Protein AF-A0A420CH58-F1 (afdb_monomer_lite)

Sequence (215 aa):
MNWQILISTVVPILITLILFYLIKNYFPAYFTEKGKNVATKEDIEEITEKIKTVESKINIQTSGKIDYNSLKRKVILDYFGVYNHWERLVALSEANYENDCDIKNALIIEKLYEAKFNYNLKEGEIEVFISEDSFYNARKDLTITLLKLQQEFEIHLMLITKIIKTVSDPILRKQQRDNELTRYNTLLIHKLKEIRTFRNVLILYLEKTLQESFN

Foldseek 3Di:
DDPVVCCVPVVVVVVVVVVVVCCVPVVVVVVVVVVVVVVVVVVVVVVVVVVVVVVVVVVVVVVVLLVLLVVLLVLLVQLVVLVVVLLCLLQPDDQDQDPCSVVVLVVSLVVNVVSVVSNVVSVVVNCVVDVDVLLVVLVVQLVVLSVVSSVLVNVLNVQSNCLNPPPPDPVVSVVSNVVSVVVNVVVSVVSVVSNVVSVVSNVVVSVVVSVVSVD

Secondary structure (DSSP, 8-state):
--HHHHHHHHHHHHHHHHHHHHHHHHHHHHHHHHHHHHHHHHHHHHHHHHHHHHHHHHHHHHHHHHHHHHHHHHHHHHHHHHHHHHHHHHHH-----STTHHHHHHHHHHHHHHHHHHHHHHHHHHHTT---HHHHHHHHHHHHHHHHHHHHHHHHHHHHHHHHHH---HHHHHHHHHHHHHHHHHHHHHHHHHHHHHHHHHHHHHHHHHHHTT-

Structure (mmCIF, N/CA/C/O backbone):
data_AF-A0A420CH58-F1
#
_entry.id   AF-A0A420CH58-F1
#
loop_
_atom_site.group_PDB
_atom_site.id
_atom_site.type_symbol
_atom_site.label_atom_id
_atom_site.label_alt_id
_atom_site.label_comp_id
_atom_site.label_asym_id
_atom_site.label_entity_id
_atom_site.label_seq_id
_atom_site.pdbx_PDB_ins_code
_atom_site.Cartn_x
_atom_site.Cartn_y
_atom_site.Cartn_z
_atom_site.occupancy
_atom_site.B_iso_or_equiv
_atom_site.auth_seq_id
_atom_site.auth_comp_id
_atom_site.auth_asym_id
_atom_site.auth_atom_id
_atom_site.pdbx_PDB_model_num
ATOM 1 N N . MET A 1 1 ? -46.074 6.923 114.610 1.00 56.97 1 MET A N 1
ATOM 2 C CA . MET A 1 1 ? -45.406 6.020 113.652 1.00 56.97 1 MET A CA 1
ATOM 3 C C . MET A 1 1 ? -46.084 6.190 112.293 1.00 56.97 1 MET A C 1
ATOM 5 O O . MET A 1 1 ? -47.300 6.087 112.235 1.00 56.97 1 MET A O 1
ATOM 9 N N . ASN A 1 2 ? -45.302 6.501 111.253 1.00 60.97 2 ASN A N 1
ATOM 10 C CA . ASN A 1 2 ? -45.533 6.123 109.847 1.00 60.97 2 ASN A CA 1
ATOM 11 C C . ASN A 1 2 ? -45.852 7.135 108.732 1.00 60.97 2 ASN A C 1
ATOM 13 O O . ASN A 1 2 ? -45.834 6.683 107.599 1.00 60.97 2 ASN A O 1
ATOM 17 N N . TRP A 1 3 ? -45.997 8.456 108.913 1.00 57.47 3 TRP A N 1
ATOM 18 C CA . TRP A 1 3 ? -46.058 9.343 107.720 1.00 57.47 3 TRP A CA 1
ATOM 19 C C . TRP A 1 3 ? -44.696 9.481 107.016 1.00 57.47 3 TRP A C 1
ATOM 21 O O . TRP A 1 3 ? -44.623 9.384 105.795 1.00 57.47 3 TRP A O 1
ATOM 31 N N . GLN A 1 4 ? -43.600 9.587 107.777 1.00 68.00 4 GLN A N 1
ATOM 32 C CA . GLN A 1 4 ? -42.239 9.533 107.221 1.00 68.00 4 GLN A CA 1
ATOM 33 C C . GLN A 1 4 ? -41.914 8.169 106.589 1.00 68.00 4 GLN A C 1
ATOM 35 O O . GLN A 1 4 ? -41.250 8.126 105.561 1.00 68.00 4 GLN A O 1
ATOM 40 N N . ILE A 1 5 ? -42.432 7.071 107.154 1.00 66.88 5 ILE A N 1
ATOM 41 C CA . ILE A 1 5 ? -42.237 5.711 106.619 1.00 66.88 5 ILE A CA 1
ATOM 42 C C . ILE A 1 5 ? -43.113 5.478 105.376 1.00 66.88 5 ILE A C 1
ATOM 44 O O . ILE A 1 5 ? -42.658 4.850 104.428 1.00 66.88 5 ILE A O 1
ATOM 48 N N . LEU A 1 6 ? -44.328 6.038 105.310 1.00 66.06 6 LEU A N 1
ATOM 49 C CA . LEU A 1 6 ? -45.173 6.028 104.105 1.00 66.06 6 LEU A CA 1
ATOM 50 C C . LEU A 1 6 ? -44.518 6.800 102.958 1.00 66.06 6 LEU A C 1
ATOM 52 O O . LEU A 1 6 ? -44.449 6.297 101.842 1.00 66.06 6 LEU A O 1
ATOM 56 N N . ILE A 1 7 ? -43.977 7.989 103.226 1.00 75.38 7 ILE A N 1
ATOM 57 C CA . ILE A 1 7 ? -43.264 8.775 102.211 1.00 75.38 7 ILE A CA 1
ATOM 58 C C . ILE A 1 7 ? -41.982 8.050 101.774 1.00 75.38 7 ILE A C 1
ATOM 60 O O . ILE A 1 7 ? -41.742 7.928 100.575 1.00 75.38 7 ILE A O 1
ATOM 64 N N . SER A 1 8 ? -41.193 7.496 102.707 1.00 73.75 8 SER A N 1
ATOM 65 C CA . SER A 1 8 ? -39.949 6.787 102.365 1.00 73.75 8 SER A CA 1
ATOM 66 C C . SER A 1 8 ? -40.162 5.436 101.675 1.00 73.75 8 SER A C 1
ATOM 68 O O . SER A 1 8 ? -39.193 4.871 101.180 1.00 73.75 8 SER A O 1
ATOM 70 N N . THR A 1 9 ? -41.385 4.897 101.649 1.00 75.19 9 THR A N 1
ATOM 71 C CA . THR A 1 9 ? -41.710 3.625 100.979 1.00 75.19 9 THR A CA 1
ATOM 72 C C . THR A 1 9 ? -42.467 3.844 99.673 1.00 75.19 9 THR A C 1
ATOM 74 O O . THR A 1 9 ? -42.091 3.281 98.651 1.00 75.19 9 THR A O 1
ATOM 77 N N . VAL A 1 10 ? -43.486 4.705 99.656 1.00 81.06 10 VAL A N 1
ATOM 78 C CA . VAL A 1 10 ? -44.358 4.904 98.487 1.00 81.06 10 VAL A CA 1
ATOM 79 C C . VAL A 1 10 ? -43.696 5.760 97.406 1.00 81.06 10 VAL A C 1
ATOM 81 O O . VAL A 1 10 ? -43.815 5.450 96.221 1.00 81.06 10 VAL A O 1
ATOM 84 N N . VAL A 1 11 ? -42.959 6.809 97.784 1.00 84.00 11 VAL A N 1
ATOM 85 C CA . VAL A 1 11 ? -42.267 7.682 96.819 1.00 84.00 11 VAL A CA 1
ATOM 86 C C . VAL A 1 11 ? -41.217 6.919 95.999 1.00 84.00 11 VAL A C 1
ATOM 88 O O . VAL A 1 11 ? -41.260 7.025 94.774 1.00 84.00 11 VAL A O 1
ATOM 91 N N . PRO A 1 12 ? -40.318 6.105 96.588 1.00 83.75 12 PRO A N 1
ATOM 92 C CA . PRO A 1 12 ? -39.381 5.317 95.790 1.00 83.75 12 PRO A CA 1
ATOM 93 C C . PRO A 1 12 ? -40.067 4.278 94.894 1.00 83.75 12 PRO A C 1
ATOM 95 O O . PRO A 1 12 ? -39.572 4.036 93.794 1.00 83.75 12 PRO A O 1
ATOM 98 N N . ILE A 1 13 ? -41.213 3.713 95.298 1.00 84.88 13 ILE A N 1
ATOM 99 C CA . ILE A 1 13 ? -42.013 2.805 94.451 1.00 84.88 13 ILE A CA 1
ATOM 100 C C . ILE A 1 13 ? -42.585 3.551 93.235 1.00 84.88 13 ILE A C 1
ATOM 102 O O . ILE A 1 13 ? -42.509 3.066 92.109 1.00 84.88 13 ILE A O 1
ATOM 106 N N . LEU A 1 14 ? -43.111 4.762 93.430 1.00 85.31 14 LEU A N 1
ATOM 107 C CA . LEU A 1 14 ? -43.592 5.598 92.327 1.00 85.31 14 LEU A CA 1
ATOM 108 C C . LEU A 1 14 ? -42.451 6.029 91.398 1.00 85.31 14 LEU A C 1
ATOM 110 O O . LEU A 1 14 ? -42.593 5.951 90.181 1.00 85.31 14 LEU A O 1
ATOM 114 N N . ILE A 1 15 ? -41.303 6.421 91.955 1.00 85.38 15 ILE A N 1
ATOM 115 C CA . ILE A 1 15 ? -40.113 6.781 91.173 1.00 85.38 15 ILE A CA 1
ATOM 116 C C . ILE A 1 15 ? -39.609 5.577 90.367 1.00 85.38 15 ILE A C 1
ATOM 118 O O . ILE A 1 15 ? -39.295 5.727 89.189 1.00 85.38 15 ILE A O 1
ATOM 122 N N . THR A 1 16 ? -39.575 4.376 90.954 1.00 83.94 16 THR A N 1
ATOM 123 C CA . THR A 1 16 ? -39.180 3.154 90.233 1.00 83.94 16 THR A CA 1
ATOM 124 C C . THR A 1 16 ? -40.187 2.759 89.161 1.00 83.94 16 THR A C 1
ATOM 126 O O . THR A 1 16 ? -39.761 2.362 88.082 1.00 83.94 16 THR A O 1
ATOM 129 N N . LEU A 1 17 ? -41.494 2.929 89.381 1.00 85.94 17 LEU A N 1
ATOM 130 C CA . LEU A 1 17 ? -42.514 2.707 88.348 1.00 85.94 17 LEU A CA 1
ATOM 131 C C . LEU A 1 17 ? -42.392 3.699 87.184 1.00 85.94 17 LEU A C 1
ATOM 133 O O . LEU A 1 17 ? -42.497 3.296 86.026 1.00 85.94 17 LEU A O 1
ATOM 137 N N . ILE A 1 18 ? -42.124 4.976 87.470 1.00 85.12 18 ILE A N 1
ATOM 138 C CA . ILE A 1 18 ? -41.905 6.007 86.446 1.00 85.12 18 ILE A CA 1
ATOM 139 C C . ILE A 1 18 ? -40.619 5.719 85.663 1.00 85.12 18 ILE A C 1
ATOM 141 O O . ILE A 1 18 ? -40.635 5.740 84.433 1.00 85.12 18 ILE A O 1
ATOM 145 N N . LEU A 1 19 ? -39.520 5.387 86.349 1.00 83.12 19 LEU A N 1
ATOM 146 C CA . LEU A 1 19 ? -38.264 4.986 85.709 1.00 83.12 19 LEU A CA 1
ATOM 147 C C . LEU A 1 19 ? -38.446 3.728 84.857 1.00 83.12 19 LEU A C 1
ATOM 149 O O . LEU A 1 19 ? -37.984 3.689 83.720 1.00 83.12 19 LEU A O 1
ATOM 153 N N . PHE A 1 20 ? -39.164 2.727 85.367 1.00 84.94 20 PHE A N 1
ATOM 154 C CA . PHE A 1 20 ? -39.470 1.505 84.633 1.00 84.94 20 PHE A CA 1
ATOM 155 C C . PHE A 1 20 ? -40.292 1.797 83.374 1.00 84.94 20 PHE A C 1
ATOM 157 O O . PHE A 1 20 ? -39.974 1.281 82.305 1.00 84.94 20 PHE A O 1
ATOM 164 N N . TYR A 1 21 ? -41.305 2.662 83.466 1.00 84.75 21 TYR A N 1
ATOM 165 C CA . TYR A 1 21 ? -42.107 3.075 82.315 1.00 84.75 21 TYR A CA 1
ATOM 166 C C . TYR A 1 21 ? -41.268 3.818 81.263 1.00 84.75 21 TYR A C 1
ATOM 168 O O . TYR A 1 21 ? -41.358 3.511 80.073 1.00 84.75 21 TYR A O 1
ATOM 176 N N . LEU A 1 22 ? -40.402 4.745 81.686 1.00 79.44 22 LEU A N 1
ATOM 177 C CA . LEU A 1 22 ? -39.525 5.495 80.783 1.00 79.44 22 LEU A CA 1
ATOM 178 C C . LEU A 1 22 ? -38.504 4.589 80.081 1.00 79.44 22 LEU A C 1
ATOM 180 O O . LEU A 1 22 ? -38.349 4.670 78.862 1.00 79.44 22 LEU A O 1
ATOM 184 N N . ILE A 1 23 ? -37.859 3.684 80.822 1.00 77.19 23 ILE A N 1
ATOM 185 C CA . ILE A 1 23 ? -36.905 2.714 80.265 1.00 77.19 23 ILE A CA 1
ATOM 186 C C . ILE A 1 23 ? -37.619 1.737 79.327 1.00 77.19 23 ILE A C 1
ATOM 188 O O . ILE A 1 23 ? -37.092 1.408 78.271 1.00 77.19 23 ILE A O 1
ATOM 192 N N . LYS A 1 24 ? -38.831 1.287 79.663 1.00 78.62 24 LYS A N 1
ATOM 193 C CA . LYS A 1 24 ? -39.561 0.325 78.831 1.00 78.62 24 LYS A CA 1
ATOM 194 C C . LYS A 1 24 ? -40.044 0.925 77.509 1.00 78.62 24 LYS A C 1
ATOM 196 O O . LYS A 1 24 ? -40.074 0.202 76.521 1.00 78.62 24 LYS A O 1
ATOM 201 N N . ASN A 1 25 ? -40.425 2.204 77.476 1.00 76.56 25 ASN A N 1
ATOM 202 C CA . ASN A 1 25 ? -41.064 2.793 76.293 1.00 76.56 25 ASN A CA 1
ATOM 203 C C . ASN A 1 25 ? -40.149 3.709 75.464 1.00 76.56 25 ASN A C 1
ATOM 205 O O . ASN A 1 25 ? -40.182 3.643 74.238 1.00 76.56 25 ASN A O 1
ATOM 209 N N . TYR A 1 26 ? -39.322 4.552 76.093 1.00 72.75 26 TYR A N 1
ATOM 210 C CA . TYR A 1 26 ? -38.543 5.569 75.369 1.00 72.75 26 TYR A CA 1
ATOM 211 C C . TYR A 1 26 ? -37.176 5.066 74.900 1.00 72.75 26 TYR A C 1
ATOM 213 O O . TYR A 1 26 ? -36.736 5.415 73.805 1.00 72.75 26 TYR A O 1
ATOM 221 N N . PHE A 1 27 ? -36.512 4.221 75.693 1.00 69.38 27 PHE A N 1
ATOM 222 C CA . PHE A 1 27 ? -35.210 3.661 75.321 1.00 69.38 27 PHE A CA 1
ATOM 223 C C . PHE A 1 27 ? -35.296 2.787 74.056 1.00 69.38 27 PHE A C 1
ATOM 225 O O . PHE A 1 27 ? -34.538 3.048 73.119 1.00 69.38 27 PHE A O 1
ATOM 232 N N . PRO A 1 28 ? -36.228 1.816 73.943 1.00 75.56 28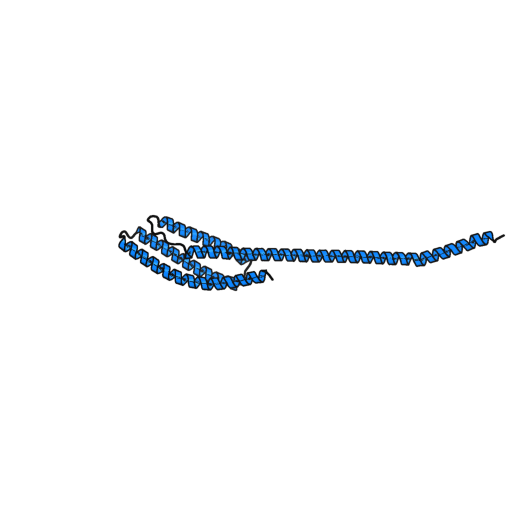 PRO A N 1
ATOM 233 C CA . PRO A 1 28 ? -36.342 0.995 72.741 1.00 75.56 28 PRO A CA 1
ATOM 234 C C . PRO A 1 28 ? -36.654 1.825 71.499 1.00 75.56 28 PRO A C 1
ATOM 236 O O . PRO A 1 28 ? -36.027 1.618 70.465 1.00 75.56 28 PRO A O 1
ATOM 239 N N . ALA A 1 29 ? -37.557 2.806 71.601 1.00 73.06 29 ALA A N 1
ATOM 240 C CA . ALA A 1 29 ? -37.910 3.682 70.486 1.00 73.06 29 ALA A CA 1
ATOM 241 C C . ALA A 1 29 ? -36.694 4.474 69.970 1.00 73.06 29 ALA A C 1
ATOM 243 O O . ALA A 1 29 ? -36.413 4.452 68.772 1.00 73.06 29 ALA A O 1
ATOM 244 N N . TYR A 1 30 ? -35.910 5.073 70.874 1.00 68.38 30 TYR A N 1
ATOM 245 C CA . TYR A 1 30 ? -34.699 5.822 70.524 1.00 68.38 30 TYR A CA 1
ATOM 246 C C . TYR A 1 30 ? -33.628 4.947 69.852 1.00 68.38 30 TYR A C 1
ATOM 248 O O . TYR A 1 30 ? -33.065 5.335 68.828 1.00 68.38 30 TYR A O 1
ATOM 256 N N . PHE A 1 31 ? -33.356 3.746 70.380 1.00 69.19 31 PHE A N 1
ATOM 257 C CA . PHE A 1 31 ? -32.396 2.820 69.762 1.00 69.19 31 PHE A CA 1
ATOM 258 C C . PHE A 1 31 ? -32.891 2.268 68.421 1.00 69.19 31 PHE A C 1
ATOM 260 O O . PHE A 1 31 ? -32.079 2.055 67.522 1.00 69.19 31 PHE A O 1
ATOM 267 N N . THR A 1 32 ? -34.204 2.101 68.251 1.00 72.31 32 THR A N 1
ATOM 268 C CA . THR A 1 32 ? -34.801 1.657 66.983 1.00 72.31 32 THR A CA 1
ATOM 269 C C . THR A 1 32 ? -34.673 2.733 65.905 1.00 72.31 32 THR A C 1
ATOM 271 O O . THR A 1 32 ? -34.270 2.428 64.785 1.00 72.31 32 THR A O 1
ATOM 274 N N . GLU A 1 33 ? -34.964 3.998 66.221 1.00 72.06 33 GLU A N 1
ATOM 275 C CA . GLU A 1 33 ? -34.773 5.110 65.278 1.00 72.06 33 GLU A CA 1
ATOM 276 C C . GLU A 1 33 ? -33.298 5.351 64.962 1.00 72.06 33 GLU A C 1
ATOM 278 O O . GLU A 1 33 ? -32.931 5.524 63.800 1.00 72.06 33 GLU A O 1
ATOM 283 N N . LYS A 1 34 ? -32.424 5.298 65.973 1.00 63.47 34 LYS A N 1
ATOM 284 C CA . LYS A 1 34 ? -30.979 5.417 65.768 1.00 63.47 34 LYS A CA 1
ATOM 285 C C . LYS A 1 34 ? -30.440 4.272 64.905 1.00 63.47 34 LYS A C 1
ATOM 287 O O . LYS A 1 34 ? -29.662 4.541 63.997 1.00 63.47 34 LYS A O 1
ATOM 292 N N . GLY A 1 35 ? -30.891 3.036 65.131 1.00 59.31 35 GLY A N 1
ATOM 293 C CA . GLY A 1 35 ? -30.543 1.870 64.313 1.00 59.31 35 GLY A CA 1
ATOM 294 C C . GLY A 1 35 ? -31.031 1.993 62.869 1.00 59.31 35 GLY A C 1
ATOM 295 O O . GLY A 1 35 ? -30.255 1.761 61.949 1.00 59.31 35 GLY A O 1
ATOM 296 N N . LYS A 1 36 ? -32.269 2.462 62.654 1.00 65.25 36 LYS A N 1
ATOM 297 C CA . LYS A 1 36 ? -32.802 2.763 61.312 1.00 65.25 36 LYS A CA 1
ATOM 298 C C . LYS A 1 36 ? -31.975 3.822 60.583 1.00 65.25 36 LYS A C 1
ATOM 300 O O . LYS A 1 36 ? -31.666 3.651 59.409 1.00 65.25 36 LYS A O 1
ATOM 305 N N . ASN A 1 37 ? -31.583 4.890 61.275 1.00 69.50 37 ASN A N 1
ATOM 306 C CA . ASN A 1 37 ? -30.771 5.960 60.695 1.00 69.50 37 ASN A CA 1
ATOM 307 C C . ASN A 1 37 ? -29.336 5.515 60.376 1.00 69.50 37 ASN A C 1
ATOM 309 O O . ASN A 1 37 ? -28.737 6.055 59.452 1.00 69.50 37 ASN A O 1
ATOM 313 N N . VAL A 1 38 ? -28.777 4.566 61.134 1.00 59.34 38 VAL A N 1
ATOM 314 C CA . VAL A 1 38 ? -27.462 3.967 60.851 1.00 59.34 38 VAL A CA 1
ATOM 315 C C . VAL A 1 38 ? -27.553 3.030 59.647 1.00 59.34 38 VAL A C 1
ATOM 317 O O . VAL A 1 38 ? -26.826 3.253 58.688 1.00 59.34 38 VAL A O 1
ATOM 320 N N . ALA A 1 39 ? -28.518 2.105 59.629 1.00 49.91 39 ALA A N 1
ATOM 321 C CA . ALA A 1 39 ? -28.735 1.200 58.497 1.00 49.91 39 ALA A CA 1
ATOM 322 C C . ALA A 1 39 ? -28.993 1.964 57.184 1.00 49.91 39 ALA A C 1
ATOM 324 O O . ALA A 1 39 ? -28.378 1.684 56.169 1.00 49.91 39 ALA A O 1
ATOM 325 N N . THR A 1 40 ? -29.807 3.026 57.224 1.00 61.16 40 THR A N 1
ATOM 326 C CA . THR A 1 40 ? -30.066 3.872 56.042 1.00 61.16 40 THR A CA 1
ATOM 327 C C . THR A 1 40 ? -28.799 4.580 55.540 1.00 61.16 40 THR A C 1
ATOM 329 O O . THR A 1 40 ? -28.641 4.787 54.340 1.00 61.16 40 THR A O 1
ATOM 332 N N . LYS A 1 41 ? -27.891 4.990 56.437 1.00 60.56 41 LYS A N 1
ATOM 333 C CA . LYS A 1 41 ? -26.618 5.617 56.044 1.00 60.56 41 LYS A CA 1
ATOM 334 C C . LYS A 1 41 ? -25.668 4.607 55.409 1.00 60.56 41 LYS A C 1
ATOM 336 O O . LYS A 1 41 ? -25.065 4.939 54.395 1.00 60.56 41 LYS A O 1
ATOM 341 N N . GLU A 1 42 ? -25.576 3.412 55.984 1.00 64.75 42 GLU A N 1
ATOM 342 C CA . GLU A 1 42 ? -24.787 2.298 55.445 1.00 64.75 42 GLU A CA 1
ATOM 343 C C . GLU A 1 42 ? -25.310 1.880 54.061 1.00 64.75 42 GLU A C 1
ATOM 345 O O . GLU A 1 42 ? -24.525 1.770 53.123 1.00 64.75 42 GLU A O 1
ATOM 350 N N . ASP A 1 43 ? -26.634 1.787 53.887 1.00 58.00 43 ASP A N 1
ATOM 351 C CA . ASP A 1 43 ? -27.268 1.503 52.593 1.00 58.00 43 ASP A CA 1
ATOM 352 C C . ASP A 1 43 ? -26.927 2.577 51.538 1.00 58.00 43 ASP A C 1
ATOM 354 O O . ASP A 1 43 ? -26.616 2.265 50.387 1.00 58.00 43 ASP A O 1
ATOM 358 N N . ILE A 1 44 ? -26.960 3.865 51.909 1.00 64.81 44 ILE A N 1
ATOM 359 C CA . ILE A 1 44 ? -26.600 4.979 51.011 1.00 64.81 44 ILE A CA 1
ATOM 360 C C . ILE A 1 44 ? -25.109 4.943 50.649 1.00 64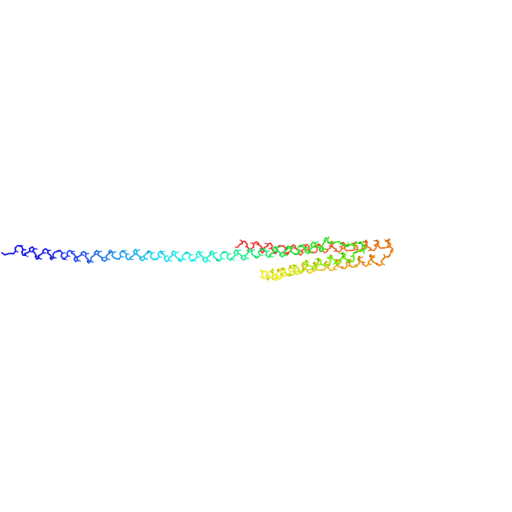.81 44 ILE A C 1
ATOM 362 O O . ILE A 1 44 ? -24.749 5.221 49.500 1.00 64.81 44 ILE A O 1
ATOM 366 N N . GLU A 1 45 ? -24.240 4.621 51.604 1.00 71.88 45 GLU A N 1
ATOM 367 C CA . GLU A 1 45 ? -22.801 4.479 51.383 1.00 71.88 45 GLU A CA 1
ATOM 368 C C . GLU A 1 45 ? -22.506 3.327 50.414 1.00 71.88 45 GLU A C 1
ATOM 370 O O . GLU A 1 45 ? -21.813 3.537 49.415 1.00 71.88 45 GLU A O 1
ATOM 375 N N . GLU A 1 46 ? -23.134 2.165 50.618 1.00 76.81 46 GLU A N 1
ATOM 376 C CA . GLU A 1 46 ? -23.010 1.001 49.736 1.00 76.81 46 GLU A CA 1
ATOM 377 C C . GLU A 1 46 ? -23.513 1.310 48.315 1.00 76.81 46 GLU A C 1
ATOM 379 O O . GLU A 1 46 ? -22.862 0.976 47.319 1.00 76.81 46 GLU A O 1
ATOM 384 N N . ILE A 1 47 ? -24.658 1.992 48.188 1.00 73.25 47 ILE A N 1
ATOM 385 C CA . ILE A 1 47 ? -25.182 2.434 46.887 1.00 73.25 47 ILE A CA 1
ATOM 386 C C . ILE A 1 47 ? -24.198 3.396 46.210 1.00 73.25 47 ILE A C 1
ATOM 388 O O . ILE A 1 47 ? -23.923 3.259 45.016 1.00 73.25 47 ILE A O 1
ATOM 392 N N . THR A 1 48 ? -23.638 4.348 46.956 1.00 80.31 48 THR A N 1
ATOM 393 C CA . THR A 1 48 ? -22.686 5.332 46.423 1.00 80.31 48 THR A CA 1
ATOM 394 C C . THR A 1 48 ? -21.399 4.662 45.938 1.00 80.31 48 THR A C 1
ATOM 396 O O . THR A 1 48 ? -20.877 5.012 44.877 1.00 80.31 48 THR A O 1
ATOM 399 N N . GLU A 1 49 ? -20.892 3.675 46.674 1.00 80.88 49 GLU A N 1
ATOM 400 C CA . GLU A 1 49 ? -19.717 2.894 46.282 1.00 80.88 49 GLU A CA 1
ATOM 401 C C . GLU A 1 49 ? -19.981 2.060 45.019 1.00 80.88 49 GLU A C 1
ATOM 403 O O . GLU A 1 49 ? -19.159 2.043 44.093 1.00 80.88 49 GLU A O 1
ATOM 408 N N . LYS A 1 50 ? -21.161 1.432 44.922 1.00 81.00 50 LYS A N 1
ATOM 409 C CA . LYS A 1 50 ? -21.590 0.709 43.716 1.00 81.00 50 LYS A CA 1
ATOM 410 C C . LYS A 1 50 ? -21.677 1.635 42.503 1.00 81.00 50 LYS A C 1
ATOM 412 O O . LYS A 1 50 ? -21.168 1.265 41.446 1.00 81.00 50 LYS A O 1
ATOM 417 N N . ILE A 1 51 ? -22.244 2.836 42.648 1.00 72.69 51 ILE A N 1
ATOM 418 C CA . ILE A 1 51 ? -22.319 3.836 41.567 1.00 72.69 51 ILE A CA 1
ATOM 419 C C . ILE A 1 51 ? -20.915 4.231 41.105 1.00 72.69 51 ILE A C 1
ATOM 421 O O . ILE A 1 51 ? -20.617 4.094 39.922 1.00 72.69 51 ILE A O 1
ATOM 425 N N . LYS A 1 52 ? -20.016 4.608 42.023 1.00 75.25 52 LYS A N 1
ATOM 426 C CA . LYS A 1 52 ? -18.624 4.958 41.680 1.00 75.25 52 LYS A CA 1
ATOM 427 C C . LYS A 1 52 ? -17.886 3.816 40.985 1.00 75.25 52 LYS A C 1
ATOM 429 O O . LYS A 1 52 ? -17.105 4.041 40.063 1.00 75.25 52 LYS A O 1
ATOM 434 N N . THR A 1 53 ? -18.132 2.580 41.412 1.00 76.81 53 THR A N 1
ATOM 435 C CA . THR A 1 53 ? -17.535 1.391 40.794 1.00 76.81 53 THR A CA 1
ATOM 436 C C . THR A 1 53 ? -18.053 1.181 39.373 1.00 76.81 53 THR A C 1
ATOM 438 O O . THR A 1 53 ? -17.273 0.860 38.474 1.00 76.81 53 THR A O 1
ATOM 441 N N . VAL A 1 54 ? -19.356 1.363 39.149 1.00 73.12 54 VAL A N 1
ATOM 442 C CA . VAL A 1 54 ? -19.970 1.278 37.818 1.00 73.12 54 VAL A CA 1
ATOM 443 C C . VAL A 1 54 ? -19.470 2.408 36.919 1.00 73.12 54 VAL A C 1
ATOM 445 O O . VAL A 1 54 ? -19.025 2.126 35.812 1.00 73.12 54 VAL A O 1
ATOM 448 N N . GLU A 1 55 ? -19.440 3.650 37.401 1.00 65.75 55 GLU A N 1
ATOM 449 C CA . GLU A 1 55 ? -18.884 4.802 36.680 1.00 65.75 55 GLU A CA 1
ATOM 450 C C . GLU A 1 55 ? -17.412 4.591 36.313 1.00 65.75 55 GLU A C 1
ATOM 452 O O . GLU A 1 55 ? -17.019 4.842 35.179 1.00 65.75 55 GLU A O 1
ATOM 457 N N . SER A 1 56 ? -16.601 4.067 37.236 1.00 67.56 56 SER A N 1
ATOM 458 C CA . SER A 1 56 ? -15.197 3.730 36.982 1.00 67.56 56 SER A CA 1
ATOM 459 C C . SER A 1 56 ? -15.057 2.660 35.897 1.00 67.56 56 SER A C 1
ATOM 461 O O . SER A 1 56 ? -14.289 2.833 34.952 1.00 67.56 56 SER A O 1
ATOM 463 N N . LYS A 1 57 ? -15.852 1.582 35.961 1.00 65.88 57 LYS A N 1
ATOM 464 C CA . LYS A 1 57 ? -15.864 0.534 34.926 1.00 65.88 57 LYS A CA 1
ATOM 465 C C . LYS A 1 57 ? -16.305 1.076 33.567 1.00 65.88 57 LYS A C 1
ATOM 467 O O . LYS A 1 57 ? -15.665 0.757 32.568 1.00 65.88 57 LYS A O 1
ATOM 472 N N . ILE A 1 58 ? -17.348 1.907 33.532 1.00 65.44 58 ILE A N 1
ATOM 473 C CA . ILE A 1 58 ? -17.822 2.576 32.314 1.00 65.44 58 ILE A CA 1
ATOM 474 C C . ILE A 1 58 ? -16.723 3.488 31.763 1.00 65.44 58 ILE A C 1
ATOM 476 O O . ILE A 1 58 ? -16.417 3.406 30.577 1.00 65.44 58 ILE A O 1
ATOM 480 N N . ASN A 1 59 ? -16.071 4.294 32.603 1.00 63.56 59 ASN A N 1
ATOM 481 C CA . ASN A 1 59 ? -14.984 5.180 32.189 1.00 63.56 59 ASN A CA 1
ATOM 482 C C . ASN A 1 59 ? -13.783 4.405 31.632 1.00 63.56 59 ASN A C 1
ATOM 484 O O . ASN A 1 59 ? -13.285 4.776 30.575 1.00 63.56 59 ASN A O 1
ATOM 488 N N . ILE A 1 60 ? -13.357 3.312 32.276 1.00 72.31 60 ILE A N 1
ATOM 489 C CA . ILE A 1 60 ? -12.244 2.465 31.806 1.00 72.31 60 ILE A CA 1
ATOM 490 C C . ILE A 1 60 ? -12.586 1.782 30.474 1.00 72.31 60 ILE A C 1
ATOM 492 O O . ILE A 1 60 ? -11.758 1.724 29.565 1.00 72.31 60 ILE A O 1
ATOM 496 N N . GLN A 1 61 ? -13.809 1.265 30.329 1.00 67.75 61 GLN A N 1
ATOM 497 C CA . GLN A 1 61 ? -14.261 0.670 29.068 1.00 67.75 61 GLN A CA 1
ATOM 498 C C . GLN A 1 61 ? -14.345 1.718 27.953 1.00 67.75 61 GLN A C 1
ATOM 500 O O . GLN A 1 61 ? -13.918 1.455 26.828 1.00 67.75 61 GLN A O 1
ATOM 505 N N . THR A 1 62 ? -14.839 2.914 28.275 1.00 65.00 62 THR A N 1
ATOM 506 C CA . THR A 1 62 ? -14.937 4.035 27.334 1.00 65.00 62 THR A CA 1
ATOM 507 C C . THR A 1 62 ? -13.545 4.506 26.914 1.00 65.00 62 THR A C 1
ATOM 509 O O . THR A 1 62 ? -13.296 4.645 25.719 1.00 65.00 62 THR A O 1
ATOM 512 N N . SER A 1 63 ? -12.602 4.670 27.850 1.00 69.12 63 SER A N 1
ATOM 513 C CA . SER A 1 63 ? -11.224 5.069 27.539 1.00 69.12 63 SER A CA 1
ATOM 514 C C . SER A 1 63 ? -10.503 4.013 26.698 1.00 69.12 63 SER A C 1
ATOM 516 O O . SER A 1 63 ? -9.914 4.353 25.679 1.00 69.12 63 SER A O 1
ATOM 518 N N . GLY A 1 64 ? -10.639 2.724 27.032 1.00 76.56 64 GLY A N 1
ATOM 519 C CA . GLY A 1 64 ? -10.060 1.639 26.234 1.00 76.56 64 GLY A CA 1
ATOM 520 C C . GLY A 1 64 ? -10.634 1.558 24.814 1.00 76.56 64 GLY A C 1
ATOM 521 O O . GLY A 1 64 ? -9.899 1.320 23.854 1.00 76.56 64 GLY A O 1
ATOM 522 N N . LYS A 1 65 ? -11.941 1.804 24.646 1.00 75.56 65 LYS A N 1
ATOM 523 C CA . LYS A 1 65 ? -12.587 1.861 23.326 1.00 75.56 65 LYS A CA 1
ATOM 524 C C . LYS A 1 65 ? -12.117 3.069 22.509 1.00 75.56 65 LYS A C 1
ATOM 526 O O . LYS A 1 65 ? -11.874 2.925 21.308 1.00 75.56 65 LYS A O 1
ATOM 531 N N . ILE A 1 66 ? -11.949 4.227 23.150 1.00 77.06 66 ILE A N 1
ATOM 532 C CA . ILE A 1 66 ? -11.384 5.435 22.533 1.00 77.06 66 ILE A CA 1
ATOM 533 C C . ILE A 1 66 ? -9.949 5.173 22.060 1.00 77.06 66 ILE A C 1
ATOM 535 O O . ILE A 1 66 ? -9.634 5.480 20.909 1.00 77.06 66 ILE A O 1
ATOM 539 N N . ASP A 1 67 ? -9.113 4.556 22.898 1.00 85.06 67 ASP A N 1
ATOM 540 C CA . ASP A 1 67 ? -7.715 4.243 22.579 1.00 85.06 67 ASP A CA 1
ATOM 541 C C . ASP A 1 67 ? -7.608 3.261 21.406 1.00 85.06 67 ASP A C 1
ATOM 543 O O . ASP A 1 67 ? -6.856 3.501 20.458 1.00 85.06 67 ASP A O 1
ATOM 547 N N . TYR A 1 68 ? -8.424 2.201 21.408 1.00 87.31 68 TYR A N 1
ATOM 548 C CA . TYR A 1 68 ? -8.497 1.250 20.298 1.00 87.31 68 TYR A CA 1
ATOM 549 C C . TYR A 1 68 ? -8.913 1.926 18.984 1.00 87.31 68 TYR A C 1
ATOM 551 O O . TYR A 1 68 ? -8.246 1.757 17.961 1.00 87.31 68 TYR A O 1
ATOM 559 N N . ASN A 1 69 ? -9.990 2.721 18.995 1.00 88.56 69 ASN A N 1
ATOM 560 C CA . ASN A 1 69 ? -10.455 3.418 17.793 1.00 88.56 69 ASN A CA 1
ATOM 561 C C . ASN A 1 69 ? -9.415 4.449 17.314 1.00 88.56 69 ASN A C 1
ATOM 563 O O . ASN A 1 69 ? -9.203 4.596 16.112 1.00 88.56 69 ASN A O 1
ATOM 567 N N . SER A 1 70 ? -8.725 5.130 18.233 1.00 87.50 70 SER A N 1
ATOM 568 C CA . SER A 1 70 ? -7.630 6.053 17.912 1.00 87.50 70 SER A CA 1
ATOM 569 C C . SER A 1 70 ? -6.471 5.346 17.210 1.00 87.50 70 SER A C 1
ATOM 571 O O . SER A 1 70 ? -6.013 5.798 16.157 1.00 87.50 70 SER A O 1
ATOM 573 N N . LEU A 1 71 ? -6.053 4.188 17.731 1.00 89.75 71 LEU A N 1
ATOM 574 C CA . LEU A 1 71 ? -5.009 3.372 17.122 1.00 89.75 71 LEU A CA 1
ATOM 575 C C . LEU A 1 71 ? -5.427 2.855 15.740 1.00 89.75 71 LEU A C 1
ATOM 577 O O . LEU A 1 71 ? -4.660 2.993 14.788 1.00 89.75 71 LEU A O 1
ATOM 581 N N . LYS A 1 72 ? -6.661 2.349 15.601 1.00 91.38 72 LYS A N 1
ATOM 582 C CA . LYS A 1 72 ? -7.213 1.900 14.313 1.00 91.38 72 LYS A CA 1
ATOM 583 C C . LYS A 1 72 ? -7.168 3.015 13.265 1.00 91.38 72 LYS A C 1
ATOM 585 O O . LYS A 1 72 ? -6.697 2.787 12.152 1.00 91.38 72 LYS A O 1
ATOM 590 N N . ARG A 1 73 ? -7.594 4.236 13.616 1.00 90.12 73 ARG A N 1
ATOM 591 C CA . ARG A 1 73 ? -7.529 5.398 12.709 1.00 90.12 73 ARG A CA 1
ATOM 592 C C . ARG A 1 73 ? -6.100 5.715 12.283 1.00 90.12 73 ARG A C 1
ATOM 594 O O . ARG A 1 73 ? -5.857 5.934 11.099 1.00 90.12 73 ARG A O 1
ATOM 601 N N . LYS A 1 74 ? -5.162 5.723 13.234 1.00 90.00 74 LYS A N 1
ATOM 602 C CA . LYS A 1 74 ? -3.747 5.971 12.946 1.00 90.00 74 LYS A CA 1
ATOM 603 C C . LYS A 1 74 ? -3.202 4.947 11.948 1.00 90.00 74 LYS A C 1
A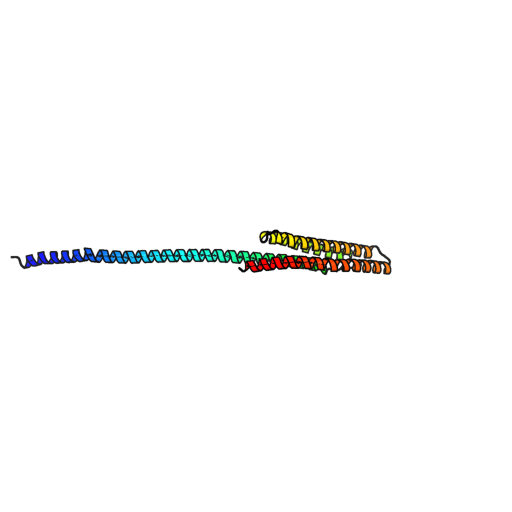TOM 605 O O . LYS A 1 74 ? -2.624 5.338 10.943 1.00 90.00 74 LYS A O 1
ATOM 610 N N . VAL A 1 75 ? -3.447 3.658 12.186 1.00 91.12 75 VAL A N 1
ATOM 611 C CA . VAL A 1 75 ? -2.981 2.573 11.308 1.00 91.12 75 VAL A CA 1
ATOM 612 C C . VAL A 1 75 ? -3.561 2.701 9.897 1.00 91.12 75 VAL A C 1
ATOM 614 O O . VAL A 1 75 ? -2.822 2.560 8.927 1.00 91.12 75 VAL A O 1
ATOM 617 N N . ILE A 1 76 ? -4.849 3.042 9.765 1.00 92.31 76 ILE A N 1
ATOM 618 C CA . ILE A 1 76 ? -5.484 3.295 8.460 1.00 92.31 76 ILE A CA 1
ATOM 619 C C . ILE A 1 76 ? -4.773 4.425 7.698 1.00 92.31 76 ILE A C 1
ATOM 621 O O . ILE A 1 76 ? -4.483 4.284 6.507 1.00 92.31 76 IL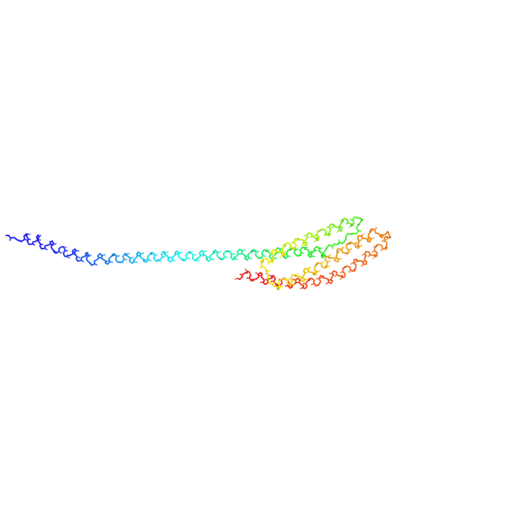E A O 1
ATOM 625 N N . LEU A 1 77 ? -4.490 5.542 8.375 1.00 88.56 77 LEU A N 1
ATOM 626 C CA . LEU A 1 77 ? -3.830 6.699 7.768 1.00 88.56 77 LEU A CA 1
ATOM 627 C C . LEU A 1 77 ? -2.375 6.399 7.396 1.00 88.56 77 LEU A C 1
ATOM 629 O O . LEU A 1 77 ? -1.958 6.729 6.285 1.00 88.56 77 LEU A O 1
ATOM 633 N N . ASP A 1 78 ? -1.629 5.740 8.283 1.00 91.00 78 ASP A N 1
ATOM 634 C CA . ASP A 1 78 ? -0.237 5.345 8.050 1.00 91.00 78 ASP A CA 1
ATOM 635 C C . ASP A 1 78 ? -0.137 4.389 6.848 1.00 91.00 78 ASP A C 1
ATOM 637 O O . ASP A 1 78 ? 0.683 4.597 5.950 1.00 91.00 78 ASP A O 1
ATOM 641 N N . TYR A 1 79 ? -1.025 3.390 6.779 1.00 94.12 79 TYR A N 1
ATOM 642 C CA . TYR A 1 79 ? -1.142 2.465 5.650 1.00 94.12 79 TYR A CA 1
ATOM 643 C C . TYR A 1 79 ? -1.420 3.193 4.330 1.00 94.12 79 TYR A C 1
ATOM 645 O O . TYR A 1 79 ? -0.719 2.995 3.332 1.00 94.12 79 TYR A O 1
ATOM 653 N N . PHE A 1 80 ? -2.426 4.070 4.307 1.00 90.75 80 PHE A N 1
ATOM 654 C CA . PHE A 1 80 ? -2.764 4.788 3.083 1.00 90.75 80 PHE A CA 1
ATOM 655 C C . PHE A 1 80 ? -1.652 5.771 2.679 1.00 90.75 80 PHE A C 1
ATOM 657 O O . PHE A 1 80 ? -1.404 5.983 1.490 1.00 90.75 80 PHE A O 1
ATOM 664 N N . GLY A 1 81 ? -0.936 6.336 3.654 1.00 86.25 81 GLY A N 1
ATOM 665 C CA . GLY A 1 81 ? 0.239 7.176 3.440 1.00 86.25 81 GLY A CA 1
ATOM 666 C C . GLY A 1 81 ? 1.356 6.451 2.688 1.00 86.25 81 GLY A C 1
ATOM 667 O O . GLY A 1 81 ? 1.819 6.955 1.661 1.00 86.25 81 GLY A O 1
ATOM 668 N N . VAL A 1 82 ? 1.751 5.256 3.140 1.00 87.81 82 VAL A N 1
ATOM 669 C CA . VAL A 1 82 ? 2.813 4.480 2.470 1.00 87.81 82 VAL A CA 1
ATOM 670 C C . VAL A 1 82 ? 2.388 3.964 1.095 1.00 87.81 82 VAL A C 1
ATOM 672 O O . VAL A 1 82 ? 3.201 3.967 0.172 1.00 87.81 82 VAL A O 1
ATOM 675 N N . TYR A 1 83 ? 1.107 3.622 0.911 1.00 92.69 83 TYR A N 1
ATOM 676 C CA . TYR A 1 83 ? 0.557 3.309 -0.411 1.00 92.69 83 TYR A CA 1
ATOM 677 C C . TYR A 1 83 ? 0.702 4.501 -1.375 1.00 92.69 83 TYR A C 1
ATOM 679 O O . TYR A 1 83 ? 1.263 4.350 -2.460 1.00 92.69 83 TYR A O 1
ATOM 687 N N . ASN A 1 84 ? 0.258 5.702 -0.976 1.00 87.12 84 ASN A N 1
ATOM 688 C CA . ASN A 1 84 ? 0.359 6.892 -1.833 1.00 87.12 84 ASN A CA 1
ATOM 689 C C . ASN A 1 84 ? 1.820 7.248 -2.138 1.00 87.12 84 ASN A C 1
ATOM 691 O O . ASN A 1 84 ? 2.120 7.735 -3.227 1.00 87.12 84 ASN A O 1
ATOM 695 N N . HIS A 1 85 ? 2.732 7.037 -1.184 1.00 89.50 85 HIS A N 1
ATOM 696 C CA . HIS A 1 85 ? 4.158 7.257 -1.406 1.00 89.50 85 HIS A CA 1
ATOM 697 C C . HIS A 1 85 ? 4.698 6.344 -2.513 1.00 89.50 85 HIS A C 1
ATOM 699 O O . HIS A 1 85 ? 5.340 6.826 -3.447 1.00 89.50 85 HIS A O 1
ATOM 705 N N . TRP A 1 86 ? 4.382 5.051 -2.443 1.00 93.31 86 TRP A N 1
ATOM 706 C CA . TRP A 1 86 ? 4.775 4.083 -3.458 1.00 93.31 86 TRP A CA 1
ATOM 707 C C . TRP A 1 86 ? 4.137 4.378 -4.826 1.00 93.31 86 TRP A C 1
ATOM 709 O O . TRP A 1 86 ? 4.861 4.468 -5.818 1.00 93.31 86 TRP A O 1
ATOM 719 N N . GLU A 1 87 ? 2.824 4.641 -4.877 1.00 88.38 87 GLU A N 1
ATOM 720 C CA . GLU A 1 87 ? 2.119 5.055 -6.102 1.00 88.38 87 GLU A CA 1
ATOM 721 C C . GLU A 1 87 ? 2.798 6.265 -6.751 1.00 88.38 87 GLU A C 1
ATOM 723 O O . GLU A 1 87 ? 3.073 6.268 -7.951 1.00 88.38 87 GLU A O 1
ATOM 728 N N . ARG A 1 88 ? 3.117 7.287 -5.949 1.00 83.31 88 ARG A N 1
ATOM 729 C CA . ARG A 1 88 ? 3.750 8.517 -6.425 1.00 83.31 88 ARG A CA 1
ATOM 730 C C . ARG A 1 88 ? 5.131 8.259 -7.016 1.00 83.31 88 ARG A C 1
ATOM 732 O O . ARG A 1 88 ? 5.457 8.860 -8.036 1.00 83.31 88 ARG A O 1
ATOM 739 N N . LEU A 1 89 ? 5.940 7.404 -6.394 1.00 82.69 89 LEU A N 1
ATOM 740 C CA . LEU A 1 89 ? 7.253 7.062 -6.938 1.00 82.69 89 LEU A CA 1
ATOM 741 C C . LEU A 1 89 ? 7.120 6.330 -8.273 1.00 82.69 89 LEU A C 1
ATOM 743 O O . LEU A 1 89 ? 7.806 6.698 -9.219 1.00 82.69 89 LEU A O 1
ATOM 747 N N . VAL A 1 90 ? 6.214 5.358 -8.380 1.00 86.19 90 VAL A N 1
ATOM 748 C CA . VAL A 1 90 ? 5.963 4.637 -9.638 1.00 86.19 90 VAL A CA 1
ATOM 749 C C . VAL A 1 90 ? 5.457 5.581 -10.737 1.00 86.19 90 VAL A C 1
ATOM 751 O O . VAL A 1 90 ? 5.870 5.469 -11.887 1.00 86.19 90 VAL A O 1
ATOM 754 N N . ALA A 1 91 ? 4.577 6.524 -10.395 1.00 80.50 91 ALA A N 1
ATOM 755 C CA . ALA A 1 91 ? 3.935 7.405 -11.367 1.00 80.50 91 ALA A CA 1
ATOM 756 C C . ALA A 1 91 ? 4.812 8.574 -11.842 1.00 80.50 91 ALA A C 1
ATOM 758 O O . ALA A 1 91 ? 4.627 9.042 -12.963 1.00 80.50 91 ALA A O 1
ATOM 759 N N . LEU A 1 92 ? 5.701 9.086 -10.983 1.00 79.81 92 LEU A N 1
ATOM 760 C CA . LEU A 1 92 ? 6.438 10.334 -11.228 1.00 79.81 92 LEU A CA 1
ATOM 761 C C . LEU A 1 92 ? 7.942 10.148 -11.421 1.00 79.81 92 LEU A C 1
ATOM 763 O O . LEU A 1 92 ? 8.629 11.120 -11.722 1.00 79.81 92 LEU A O 1
ATOM 767 N N . SER A 1 93 ? 8.475 8.949 -11.195 1.00 78.31 93 SER A N 1
ATOM 768 C CA . SER A 1 93 ? 9.889 8.698 -11.468 1.00 78.31 93 SER A CA 1
ATOM 769 C C . SER A 1 93 ? 10.128 8.657 -12.975 1.00 78.31 93 SER A C 1
ATOM 771 O O . SER A 1 93 ? 9.309 8.151 -13.739 1.00 78.31 93 SER A O 1
ATOM 773 N N . GLU A 1 94 ? 11.279 9.170 -13.398 1.00 81.56 94 GLU A N 1
ATOM 774 C CA . GLU A 1 94 ? 11.655 9.273 -14.806 1.00 81.56 94 GLU A CA 1
ATOM 775 C C . GLU A 1 94 ? 12.958 8.522 -15.064 1.00 81.56 94 GLU A C 1
ATOM 777 O O . GLU A 1 94 ? 13.840 8.471 -14.204 1.00 81.56 94 GLU A O 1
ATOM 782 N N . ALA A 1 95 ? 13.095 7.954 -16.262 1.00 85.44 95 ALA A N 1
ATOM 783 C CA . ALA A 1 95 ? 14.345 7.334 -16.668 1.00 85.44 95 ALA A CA 1
ATOM 784 C C . ALA A 1 95 ? 15.451 8.385 -16.800 1.00 85.44 95 ALA A C 1
ATOM 786 O O . ALA A 1 95 ? 15.250 9.452 -17.380 1.00 85.44 95 ALA A O 1
ATOM 787 N N . ASN A 1 96 ? 16.644 8.064 -16.310 1.00 88.50 96 ASN A N 1
ATOM 788 C CA . ASN A 1 96 ? 17.828 8.851 -16.595 1.00 88.50 96 ASN A CA 1
ATOM 789 C C . ASN A 1 96 ? 18.420 8.444 -17.956 1.00 88.50 96 ASN A C 1
ATOM 791 O O . ASN A 1 96 ? 18.481 7.260 -18.300 1.00 88.50 96 ASN A O 1
ATOM 795 N N . TYR A 1 97 ? 18.863 9.443 -18.722 1.00 87.38 97 TYR A N 1
ATOM 796 C CA . TYR A 1 97 ? 19.369 9.290 -20.092 1.00 87.38 97 TYR A CA 1
ATOM 797 C C . TYR A 1 97 ? 20.851 9.665 -20.238 1.00 87.38 97 TYR A C 1
ATOM 799 O O . TYR A 1 97 ? 21.358 9.740 -21.358 1.00 87.38 97 TYR A O 1
ATOM 807 N N . GLU A 1 98 ? 21.530 9.965 -19.131 1.00 86.88 98 GLU A N 1
ATOM 808 C CA . GLU A 1 98 ? 22.939 10.348 -19.111 1.00 86.88 98 GLU A CA 1
ATOM 809 C C . GLU A 1 98 ? 23.856 9.118 -19.209 1.00 86.88 98 GLU A C 1
ATOM 811 O O . GLU A 1 98 ? 23.418 7.965 -19.210 1.00 86.88 98 GLU A O 1
ATOM 816 N N . ASN A 1 99 ? 25.164 9.356 -19.307 1.00 80.81 99 ASN A N 1
ATOM 817 C CA . ASN A 1 99 ? 26.147 8.282 -19.457 1.00 80.81 99 ASN A CA 1
ATOM 818 C C . ASN A 1 99 ? 26.213 7.350 -18.231 1.00 80.81 99 ASN A C 1
ATOM 820 O O . ASN A 1 99 ? 26.573 6.187 -18.385 1.00 80.81 99 ASN A O 1
ATOM 824 N N . ASP A 1 100 ? 25.842 7.842 -17.047 1.00 87.69 100 ASP A N 1
ATOM 825 C CA . ASP A 1 100 ? 25.748 7.101 -15.781 1.00 87.69 100 ASP A CA 1
ATOM 826 C C . ASP A 1 100 ? 24.318 6.598 -15.486 1.00 87.69 100 ASP A C 1
ATOM 828 O O . ASP A 1 100 ? 23.949 6.337 -14.335 1.00 87.69 100 ASP A O 1
ATOM 832 N N . CYS A 1 101 ? 23.488 6.466 -16.530 1.00 89.00 101 CYS A N 1
ATOM 833 C CA . CYS A 1 101 ? 22.096 6.030 -16.411 1.00 89.00 101 CYS A CA 1
ATOM 834 C C . CYS A 1 101 ? 21.931 4.644 -15.777 1.00 89.00 101 CYS A C 1
ATOM 836 O O . CYS A 1 101 ? 20.883 4.367 -15.211 1.00 89.00 101 CYS A O 1
ATOM 838 N N . ASP A 1 102 ? 22.925 3.763 -15.846 1.00 85.94 102 ASP A N 1
ATOM 839 C CA . ASP A 1 102 ? 22.896 2.462 -15.177 1.00 85.94 102 ASP A CA 1
ATOM 840 C C . ASP A 1 102 ? 22.857 2.591 -13.657 1.00 85.94 102 ASP A C 1
ATOM 842 O O . ASP A 1 102 ? 22.025 1.956 -13.014 1.00 85.94 102 ASP A O 1
ATOM 846 N N . ILE A 1 103 ? 23.711 3.447 -13.097 1.00 86.19 103 ILE A N 1
ATOM 847 C CA . ILE A 1 103 ? 23.751 3.698 -11.657 1.00 86.19 103 ILE A CA 1
ATOM 848 C C . ILE A 1 103 ? 22.485 4.450 -11.242 1.00 86.19 103 ILE A C 1
ATOM 850 O O . ILE A 1 103 ? 21.787 4.037 -10.318 1.00 86.19 103 ILE A O 1
ATOM 854 N N . LYS A 1 104 ? 22.143 5.532 -11.951 1.00 88.00 104 LYS A N 1
ATOM 855 C CA . LYS A 1 104 ? 20.987 6.370 -11.599 1.00 88.00 104 LYS A CA 1
ATOM 856 C C . LYS A 1 104 ? 19.657 5.621 -11.711 1.00 88.00 104 LYS A C 1
ATOM 858 O O . LYS A 1 104 ? 18.826 5.749 -10.816 1.00 88.00 104 LYS A O 1
ATOM 863 N N . ASN A 1 105 ? 19.463 4.808 -12.751 1.00 90.25 105 ASN A N 1
ATOM 864 C CA . ASN A 1 105 ? 18.240 4.015 -12.893 1.00 90.25 105 ASN A CA 1
ATOM 865 C C . ASN A 1 105 ? 18.180 2.881 -11.862 1.00 90.25 105 ASN A C 1
ATOM 867 O O . ASN A 1 105 ? 17.104 2.624 -11.328 1.00 90.25 105 ASN A O 1
ATOM 871 N N . ALA A 1 106 ? 19.309 2.253 -11.512 1.00 84.62 106 ALA A N 1
ATOM 872 C CA . ALA A 1 106 ? 19.346 1.262 -10.433 1.00 84.62 106 ALA A CA 1
ATOM 873 C C . ALA A 1 106 ? 18.940 1.864 -9.074 1.00 84.62 106 ALA A C 1
ATOM 875 O O . ALA A 1 106 ? 18.164 1.252 -8.345 1.00 84.62 106 ALA A O 1
ATOM 876 N N . LEU A 1 107 ? 19.375 3.093 -8.769 1.00 85.00 107 LEU A N 1
ATOM 877 C CA . LEU A 1 107 ? 18.968 3.806 -7.550 1.00 85.00 107 LEU A CA 1
ATOM 878 C C . LEU A 1 107 ? 17.466 4.128 -7.517 1.00 85.00 107 LEU A C 1
ATOM 880 O O . LEU A 1 107 ? 16.860 4.157 -6.447 1.00 85.00 107 LEU A O 1
ATOM 884 N N . ILE A 1 108 ? 16.844 4.389 -8.671 1.00 87.12 108 ILE A N 1
ATOM 885 C CA . ILE A 1 108 ? 15.385 4.564 -8.750 1.00 87.12 108 ILE A CA 1
ATOM 886 C C . ILE A 1 108 ? 14.686 3.246 -8.412 1.00 87.12 108 ILE A C 1
ATOM 888 O O . ILE A 1 108 ? 13.746 3.239 -7.620 1.00 87.12 108 ILE A O 1
ATOM 892 N N . ILE A 1 109 ? 15.167 2.137 -8.976 1.00 86.12 109 ILE A N 1
ATOM 893 C CA . ILE A 1 109 ? 14.633 0.798 -8.713 1.00 86.12 109 ILE A CA 1
ATOM 894 C C . ILE A 1 109 ? 14.724 0.467 -7.217 1.00 86.12 109 ILE A C 1
ATOM 896 O O . ILE A 1 109 ? 13.734 0.049 -6.623 1.00 86.12 109 ILE A O 1
ATOM 900 N N . GLU A 1 110 ? 15.867 0.723 -6.581 1.00 83.19 110 GLU A N 1
ATOM 901 C CA . GLU A 1 110 ? 16.055 0.513 -5.140 1.00 83.19 110 GLU A CA 1
ATOM 902 C C . GLU A 1 110 ? 15.015 1.276 -4.301 1.00 83.19 110 GLU A C 1
ATOM 904 O O . GLU A 1 110 ? 14.346 0.679 -3.456 1.00 83.19 110 GLU A O 1
ATOM 909 N N . LYS A 1 111 ? 14.787 2.562 -4.602 1.00 87.00 111 LYS A N 1
ATOM 910 C CA . LYS A 1 111 ? 13.763 3.380 -3.926 1.00 87.00 111 LYS A CA 1
ATOM 911 C C . LYS A 1 111 ? 12.347 2.829 -4.102 1.00 87.00 111 LYS A C 1
ATOM 913 O O . LYS A 1 111 ? 11.533 2.921 -3.184 1.00 87.00 111 LYS A O 1
ATOM 918 N N . LEU A 1 112 ? 12.030 2.262 -5.268 1.00 86.25 112 LEU A N 1
ATOM 919 C CA . LEU A 1 112 ? 10.730 1.627 -5.508 1.00 86.25 112 LEU A CA 1
ATOM 920 C C . LEU A 1 112 ? 10.555 0.374 -4.650 1.00 86.25 112 LEU A C 1
ATOM 922 O O . LEU A 1 112 ? 9.488 0.179 -4.065 1.00 86.25 112 LEU A O 1
ATOM 926 N N . TYR A 1 113 ? 11.597 -0.454 -4.540 1.00 89.06 113 TYR A N 1
ATOM 927 C CA . TYR A 1 113 ? 11.575 -1.632 -3.675 1.00 89.06 113 TYR A CA 1
ATOM 928 C C . TYR A 1 113 ? 11.461 -1.258 -2.197 1.00 89.06 113 TYR A C 1
ATOM 930 O O . TYR A 1 113 ? 10.682 -1.890 -1.486 1.00 89.06 113 TYR A O 1
ATOM 938 N N . GLU A 1 114 ? 12.156 -0.214 -1.745 1.00 87.62 114 GLU A N 1
ATOM 939 C CA . GLU A 1 114 ? 12.035 0.304 -0.378 1.00 87.62 114 GLU A CA 1
ATOM 940 C C . GLU A 1 114 ? 10.603 0.781 -0.082 1.00 87.62 114 GLU A C 1
ATOM 942 O O . GLU A 1 114 ? 9.996 0.384 0.915 1.00 87.62 114 GLU A O 1
ATOM 947 N N . ALA A 1 115 ? 10.014 1.578 -0.976 1.00 84.44 115 ALA A N 1
ATOM 948 C CA . ALA A 1 115 ? 8.646 2.062 -0.809 1.00 84.44 115 ALA A CA 1
ATOM 949 C C . ALA A 1 115 ? 7.617 0.921 -0.798 1.00 84.44 115 ALA A C 1
ATOM 951 O O . ALA A 1 115 ? 6.720 0.906 0.048 1.00 84.44 115 ALA A O 1
ATOM 952 N N . LYS A 1 116 ? 7.772 -0.069 -1.685 1.00 93.69 116 LYS A N 1
ATOM 953 C CA . LYS A 1 116 ? 6.941 -1.280 -1.704 1.00 93.69 116 LYS A CA 1
ATOM 954 C C . LYS A 1 116 ? 7.110 -2.109 -0.429 1.00 93.69 116 LYS A C 1
ATOM 956 O O . LYS A 1 116 ? 6.130 -2.621 0.103 1.00 93.69 116 LYS A O 1
ATOM 961 N N . PHE A 1 117 ? 8.333 -2.248 0.075 1.00 88.12 117 PHE A N 1
ATOM 962 C CA . PHE A 1 117 ? 8.596 -2.949 1.329 1.00 88.12 117 PHE A CA 1
ATOM 963 C C . PHE A 1 117 ? 7.879 -2.271 2.504 1.00 88.12 117 PHE A C 1
ATOM 965 O O . PHE A 1 117 ? 7.170 -2.937 3.256 1.00 88.12 117 PHE A O 1
ATOM 972 N N . ASN A 1 118 ? 7.972 -0.942 2.602 1.00 83.75 118 ASN A N 1
ATOM 973 C CA . ASN A 1 118 ? 7.259 -0.162 3.614 1.00 83.75 118 ASN A CA 1
ATOM 974 C C . ASN A 1 118 ? 5.733 -0.305 3.493 1.00 83.75 118 ASN A C 1
ATOM 976 O O . ASN A 1 118 ? 5.041 -0.410 4.507 1.00 83.75 118 ASN A O 1
ATOM 980 N N . TYR A 1 119 ? 5.208 -0.360 2.265 1.00 92.94 119 TYR A N 1
ATOM 981 C CA . TYR A 1 119 ? 3.804 -0.679 2.015 1.00 92.94 119 TYR A CA 1
ATOM 982 C C . TYR A 1 119 ? 3.421 -2.066 2.558 1.00 92.94 119 TYR A C 1
ATOM 984 O O . TYR A 1 119 ? 2.473 -2.162 3.334 1.00 92.94 119 TYR A O 1
ATOM 992 N N . ASN A 1 120 ? 4.184 -3.113 2.230 1.00 89.38 120 ASN A N 1
ATOM 993 C CA . ASN A 1 120 ? 3.916 -4.482 2.687 1.00 89.38 120 ASN A CA 1
ATOM 994 C C . ASN A 1 120 ? 3.959 -4.610 4.223 1.00 89.38 120 ASN A C 1
ATOM 996 O O . ASN A 1 120 ? 3.199 -5.380 4.805 1.00 89.38 120 ASN A O 1
ATOM 1000 N N . LEU A 1 121 ? 4.830 -3.854 4.903 1.00 86.88 121 LEU A N 1
ATOM 1001 C CA . LEU A 1 121 ? 4.843 -3.816 6.369 1.00 86.88 121 LEU A CA 1
ATOM 1002 C C . LEU A 1 121 ? 3.525 -3.261 6.923 1.00 86.88 121 LEU A C 1
ATOM 1004 O O . LEU A 1 121 ? 2.927 -3.857 7.819 1.00 86.88 121 LEU A O 1
ATOM 1008 N N . LYS A 1 122 ? 3.042 -2.143 6.368 1.00 89.31 122 LYS A N 1
ATOM 1009 C CA . LYS A 1 122 ? 1.772 -1.545 6.801 1.00 89.31 122 LYS A CA 1
ATOM 1010 C C . LYS A 1 122 ? 0.547 -2.340 6.371 1.00 89.31 122 LYS A C 1
ATOM 1012 O O . LYS A 1 122 ? -0.472 -2.246 7.046 1.00 89.31 122 LYS A O 1
ATOM 1017 N N . GLU A 1 123 ? 0.636 -3.116 5.295 1.00 91.75 123 GLU A N 1
ATOM 1018 C CA . GLU A 1 123 ? -0.381 -4.100 4.909 1.00 91.75 123 GLU A CA 1
ATOM 1019 C C . GLU A 1 123 ? -0.606 -5.114 6.039 1.00 91.75 123 GLU A C 1
ATOM 1021 O O . GLU A 1 123 ? -1.737 -5.283 6.485 1.00 91.75 123 GLU A O 1
ATOM 1026 N N . GLY A 1 124 ? 0.464 -5.702 6.581 1.00 86.81 124 GLY A N 1
ATOM 1027 C CA . GLY A 1 124 ? 0.344 -6.615 7.721 1.00 86.81 124 GLY A CA 1
ATOM 1028 C C . GLY A 1 124 ? -0.213 -5.937 8.979 1.00 86.81 124 GLY A C 1
ATOM 1029 O O . GLY A 1 124 ? -1.016 -6.528 9.695 1.00 86.81 124 GLY A O 1
ATOM 1030 N N . GLU A 1 125 ? 0.165 -4.680 9.243 1.00 90.12 125 GLU A N 1
ATOM 1031 C CA . GLU A 1 125 ? -0.367 -3.929 10.390 1.00 90.12 125 GLU A CA 1
ATOM 1032 C C . GLU A 1 125 ? -1.873 -3.653 10.272 1.00 90.12 125 GLU A C 1
ATOM 1034 O O . GLU A 1 125 ? -2.598 -3.818 11.253 1.00 90.12 125 GLU A O 1
ATOM 1039 N N . ILE A 1 126 ? -2.364 -3.232 9.100 1.00 92.38 126 ILE A N 1
ATOM 1040 C CA . ILE A 1 126 ? -3.784 -2.886 8.928 1.00 92.38 126 ILE A CA 1
ATOM 1041 C C . ILE A 1 126 ? -4.695 -4.117 8.948 1.00 92.38 126 ILE A C 1
ATOM 1043 O O . ILE A 1 126 ? -5.819 -4.024 9.445 1.00 92.38 126 ILE A O 1
ATOM 1047 N N . GLU A 1 127 ? -4.209 -5.274 8.495 1.00 90.88 127 GLU A N 1
ATOM 1048 C CA . GLU A 1 127 ? -4.956 -6.541 8.509 1.00 90.88 127 GLU A CA 1
ATOM 1049 C C . GLU A 1 127 ? -5.311 -7.018 9.926 1.00 90.88 127 GLU A C 1
ATOM 1051 O O . GLU A 1 127 ? -6.322 -7.691 10.120 1.00 90.88 127 GLU A O 1
ATOM 1056 N N . VAL A 1 128 ? -4.552 -6.595 10.943 1.00 89.81 128 VAL A N 1
ATOM 1057 C CA . VAL A 1 128 ? -4.888 -6.846 12.357 1.00 89.81 128 VAL A CA 1
ATOM 1058 C C . VAL A 1 128 ? -6.178 -6.123 12.773 1.00 89.81 128 VAL A C 1
ATOM 1060 O O . VAL A 1 128 ? -6.894 -6.585 13.662 1.00 89.81 128 VAL A O 1
ATOM 1063 N N . PHE A 1 129 ? -6.493 -4.987 12.144 1.00 89.38 129 PHE A N 1
ATOM 1064 C CA . PHE A 1 129 ? -7.639 -4.141 12.499 1.00 89.38 129 PHE A CA 1
ATOM 1065 C C . PHE A 1 129 ? -8.827 -4.259 11.539 1.00 89.38 129 PHE A C 1
ATOM 1067 O O . PHE A 1 129 ? -9.941 -3.868 11.907 1.00 89.38 129 PHE A O 1
ATOM 1074 N N . ILE A 1 130 ? -8.585 -4.717 10.310 1.00 91.75 130 ILE A N 1
ATOM 1075 C CA . ILE A 1 130 ? -9.557 -4.795 9.216 1.00 91.75 130 ILE A CA 1
ATOM 1076 C C . ILE A 1 130 ? -9.377 -6.153 8.538 1.00 91.75 130 ILE A C 1
ATOM 1078 O O . ILE A 1 130 ? -8.430 -6.356 7.782 1.00 91.75 130 ILE A O 1
ATOM 1082 N N . SER A 1 131 ? -10.279 -7.084 8.837 1.00 84.62 131 SER A N 1
ATOM 1083 C CA . SER A 1 131 ? -10.194 -8.486 8.397 1.00 84.62 131 SER A CA 1
ATOM 1084 C C . SER A 1 131 ? -11.314 -8.882 7.435 1.00 84.62 131 SER A C 1
ATOM 1086 O O . SER A 1 131 ? -11.422 -10.043 7.052 1.00 84.62 131 SER A O 1
ATOM 1088 N N . GLU A 1 132 ? -12.158 -7.934 7.027 1.00 92.44 132 GLU A N 1
ATOM 1089 C CA . GLU A 1 132 ? -13.266 -8.207 6.125 1.00 92.44 132 GLU A CA 1
ATOM 1090 C C . GLU A 1 132 ? -12.775 -8.493 4.694 1.00 92.44 132 GLU A C 1
ATOM 1092 O O . GLU A 1 132 ? -11.966 -7.750 4.129 1.00 92.44 132 GLU A O 1
ATOM 1097 N N . ASP A 1 133 ? -13.352 -9.508 4.043 1.00 91.56 133 ASP A N 1
ATOM 1098 C CA . ASP A 1 133 ? -13.014 -9.886 2.661 1.00 91.56 133 ASP A CA 1
ATOM 1099 C C . ASP A 1 133 ? -13.174 -8.728 1.664 1.00 91.56 133 ASP A C 1
ATOM 1101 O O . ASP A 1 133 ? -12.461 -8.638 0.662 1.00 91.56 133 ASP A O 1
ATOM 1105 N N . SER A 1 134 ? -14.110 -7.812 1.921 1.00 90.75 134 SER A N 1
ATOM 1106 C CA . SER A 1 134 ? -14.309 -6.613 1.104 1.00 90.75 134 SER A CA 1
ATOM 1107 C C . SER A 1 134 ? -13.083 -5.702 1.091 1.00 90.75 134 SER A C 1
ATOM 1109 O O . SER A 1 134 ? -12.736 -5.172 0.034 1.00 90.75 134 SER A O 1
ATOM 1111 N N . PHE A 1 135 ? -12.408 -5.546 2.235 1.00 93.81 135 PHE A N 1
ATOM 1112 C CA . PHE A 1 135 ? -11.167 -4.781 2.319 1.00 93.81 135 PHE A CA 1
ATOM 1113 C C . PHE A 1 135 ? -10.057 -5.483 1.548 1.00 93.81 135 PHE A C 1
ATOM 1115 O O . PHE A 1 135 ? -9.416 -4.867 0.695 1.00 93.81 135 PHE A O 1
ATOM 1122 N N . TYR A 1 136 ? -9.876 -6.781 1.812 1.00 93.31 136 TYR A N 1
ATOM 1123 C CA . TYR A 1 136 ? -8.860 -7.592 1.152 1.00 93.31 136 TYR A CA 1
ATOM 1124 C C . TYR A 1 136 ? -8.985 -7.511 -0.371 1.00 93.31 136 TYR A C 1
ATOM 1126 O O . TYR A 1 136 ? -8.006 -7.225 -1.053 1.00 93.31 136 TYR A O 1
ATOM 1134 N N . ASN A 1 137 ? -10.190 -7.692 -0.913 1.00 92.12 137 ASN A N 1
ATOM 1135 C CA . ASN A 1 137 ? -10.409 -7.658 -2.357 1.00 92.12 137 ASN A CA 1
ATOM 1136 C C . ASN A 1 137 ? -10.143 -6.270 -2.958 1.00 92.12 137 ASN A C 1
ATOM 1138 O O . ASN A 1 137 ? -9.395 -6.169 -3.931 1.00 92.12 137 ASN A O 1
ATOM 1142 N N . ALA A 1 138 ? -10.684 -5.204 -2.353 1.00 91.88 138 ALA A N 1
ATOM 1143 C CA . ALA A 1 138 ? -10.463 -3.833 -2.822 1.00 91.88 138 ALA A CA 1
ATOM 1144 C C . ALA A 1 138 ? -8.973 -3.459 -2.817 1.00 91.88 138 ALA A C 1
ATOM 1146 O O . ALA A 1 138 ? -8.465 -2.839 -3.753 1.00 91.88 138 ALA A O 1
ATOM 1147 N N . ARG A 1 139 ? -8.260 -3.871 -1.767 1.00 94.75 139 ARG A N 1
ATOM 1148 C CA . ARG A 1 139 ? -6.821 -3.687 -1.630 1.00 94.75 139 ARG A CA 1
ATOM 1149 C C . ARG A 1 139 ? -6.043 -4.498 -2.664 1.00 94.75 139 ARG A C 1
ATOM 1151 O O . ARG A 1 139 ? -5.209 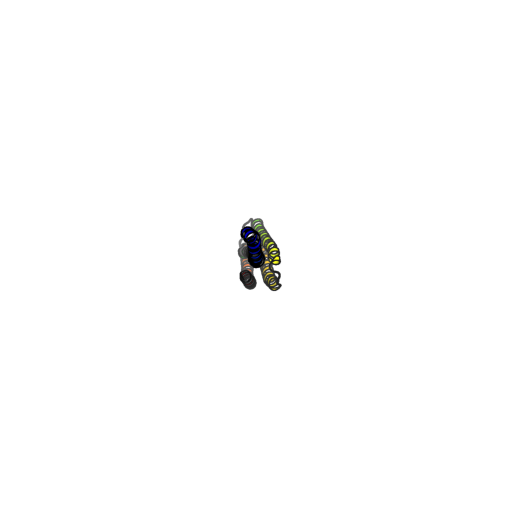-3.934 -3.363 1.00 94.75 139 ARG A O 1
ATOM 1158 N N . LYS A 1 140 ? -6.309 -5.801 -2.768 1.00 94.38 140 LYS A N 1
ATOM 1159 C CA . LYS A 1 140 ? -5.591 -6.740 -3.641 1.00 94.38 140 LYS A CA 1
ATOM 1160 C C . LYS A 1 140 ? -5.574 -6.255 -5.088 1.00 94.38 140 LYS A C 1
ATOM 1162 O O . LYS A 1 140 ? -4.512 -6.228 -5.707 1.00 94.38 140 LYS A O 1
ATOM 1167 N N . ASP A 1 141 ? -6.725 -5.850 -5.616 1.00 91.56 141 ASP A N 1
ATOM 1168 C CA . ASP A 1 141 ? -6.839 -5.410 -7.010 1.00 91.56 141 ASP A CA 1
ATOM 1169 C C . ASP A 1 141 ? -6.036 -4.125 -7.266 1.00 91.56 141 ASP A C 1
ATOM 1171 O O . ASP A 1 141 ? -5.340 -4.004 -8.282 1.00 91.56 141 ASP A O 1
ATOM 1175 N N . LEU A 1 142 ? -6.041 -3.201 -6.299 1.00 93.94 142 LEU A N 1
ATOM 1176 C CA . LEU A 1 142 ? -5.220 -1.994 -6.336 1.00 93.94 142 LEU A CA 1
ATOM 1177 C C . LEU A 1 142 ? -3.721 -2.326 -6.324 1.00 93.94 142 LEU A C 1
ATOM 1179 O O . LEU A 1 142 ? -2.979 -1.873 -7.199 1.00 93.94 142 LEU A O 1
ATOM 1183 N N . THR A 1 143 ? -3.286 -3.156 -5.374 1.00 95.69 143 THR A N 1
ATOM 1184 C CA . THR A 1 143 ? -1.883 -3.559 -5.205 1.00 95.69 143 THR A CA 1
ATOM 1185 C C . THR A 1 143 ? -1.361 -4.282 -6.438 1.00 95.69 143 THR A C 1
ATOM 1187 O O . THR A 1 143 ? -0.291 -3.945 -6.938 1.00 95.69 143 THR A O 1
ATOM 1190 N N . ILE A 1 144 ? -2.121 -5.236 -6.986 1.00 95.00 144 ILE A N 1
ATOM 1191 C CA . ILE A 1 144 ? -1.744 -5.962 -8.207 1.00 95.00 144 ILE A CA 1
ATOM 1192 C C . ILE A 1 144 ? -1.569 -4.997 -9.380 1.00 95.00 144 ILE A C 1
ATOM 1194 O O . ILE A 1 144 ? -0.628 -5.135 -10.164 1.00 95.00 144 ILE A O 1
ATOM 1198 N N . THR A 1 145 ? -2.468 -4.025 -9.521 1.00 94.75 145 THR A N 1
ATOM 1199 C CA . THR A 1 145 ? -2.406 -3.065 -10.627 1.00 94.75 145 THR A CA 1
ATOM 1200 C C . THR A 1 145 ? -1.182 -2.159 -10.504 1.00 94.75 145 THR A C 1
ATOM 1202 O O . THR A 1 145 ? -0.468 -1.965 -11.491 1.00 94.75 145 THR A O 1
ATOM 1205 N N . LEU A 1 146 ? -0.890 -1.666 -9.297 1.00 95.56 146 LEU A N 1
ATOM 1206 C CA . LEU A 1 146 ? 0.296 -0.851 -9.041 1.00 95.56 146 LEU A CA 1
ATOM 1207 C C . LEU A 1 146 ? 1.598 -1.650 -9.224 1.00 95.56 146 LEU A C 1
ATOM 1209 O O . LEU A 1 146 ? 2.534 -1.145 -9.839 1.00 95.56 146 LEU A O 1
ATOM 1213 N N . LEU A 1 147 ? 1.638 -2.920 -8.801 1.00 96.00 147 LEU A N 1
ATOM 1214 C CA . LEU A 1 147 ? 2.776 -3.819 -9.043 1.00 96.00 147 LEU A CA 1
ATOM 1215 C C . LEU A 1 147 ? 3.069 -4.005 -10.527 1.00 96.00 147 LEU A C 1
ATOM 1217 O O . LEU A 1 147 ? 4.224 -3.939 -10.939 1.00 96.00 147 LEU A O 1
ATOM 1221 N N . LYS A 1 148 ? 2.028 -4.231 -11.333 1.00 96.06 148 LYS A N 1
ATOM 1222 C CA . LYS A 1 148 ? 2.179 -4.364 -12.787 1.00 96.06 148 LYS A CA 1
ATOM 1223 C C . LYS A 1 148 ? 2.738 -3.083 -13.399 1.00 96.06 148 LYS A C 1
ATOM 1225 O O . LYS A 1 148 ? 3.602 -3.159 -14.263 1.00 96.06 148 LYS A O 1
ATOM 1230 N N . LEU A 1 149 ? 2.275 -1.917 -12.946 1.00 95.38 149 LEU A N 1
ATOM 1231 C CA . LEU A 1 149 ? 2.805 -0.641 -13.422 1.00 95.38 149 LEU A CA 1
ATOM 1232 C C . LEU A 1 149 ? 4.272 -0.440 -13.012 1.00 95.38 149 LEU A C 1
ATOM 1234 O O . LEU A 1 149 ? 5.075 -0.036 -13.848 1.00 95.38 149 LEU A O 1
ATOM 1238 N N . GLN A 1 150 ? 4.638 -0.772 -11.770 1.00 96.94 150 GLN A N 1
ATOM 1239 C CA . GLN A 1 150 ? 6.033 -0.743 -11.328 1.00 96.94 150 GLN A CA 1
ATOM 1240 C C . GLN A 1 150 ? 6.911 -1.638 -12.212 1.00 96.94 150 GLN A C 1
ATOM 1242 O O . GLN A 1 150 ? 7.953 -1.194 -12.680 1.00 96.94 150 GLN A O 1
ATOM 1247 N N . GLN A 1 151 ? 6.483 -2.873 -12.479 1.00 95.75 151 GLN A N 1
ATOM 1248 C CA . GLN A 1 151 ? 7.235 -3.804 -13.321 1.00 95.75 151 GLN A CA 1
ATOM 1249 C C . GLN A 1 151 ? 7.459 -3.244 -14.734 1.00 95.75 151 GLN A C 1
ATOM 1251 O O . GLN A 1 151 ? 8.556 -3.336 -15.280 1.00 95.75 151 GLN A O 1
ATOM 1256 N N . GLU A 1 152 ? 6.433 -2.639 -15.326 1.00 96.69 152 GLU A N 1
ATOM 1257 C CA . GLU A 1 152 ? 6.532 -2.004 -16.643 1.00 96.69 152 GLU A CA 1
ATOM 1258 C C . GLU A 1 152 ? 7.477 -0.797 -16.640 1.00 96.69 152 GLU A C 1
ATOM 1260 O O . GLU A 1 152 ? 8.204 -0.577 -17.612 1.00 96.69 152 GLU A O 1
ATOM 1265 N N . PHE A 1 153 ? 7.515 -0.045 -15.538 1.00 95.31 153 PHE A N 1
ATOM 1266 C CA . PHE A 1 153 ? 8.485 1.027 -15.353 1.00 95.31 153 PHE A CA 1
ATOM 1267 C C . PHE A 1 153 ? 9.917 0.494 -15.229 1.00 95.31 153 PHE A C 1
ATOM 1269 O O . PHE A 1 153 ? 10.816 1.008 -15.886 1.00 95.31 153 PHE A O 1
ATOM 1276 N N . GLU A 1 154 ? 10.141 -0.577 -14.465 1.00 94.50 154 GLU A N 1
ATOM 1277 C CA . GLU A 1 154 ? 11.452 -1.233 -14.362 1.00 94.50 154 GLU A CA 1
ATOM 1278 C C . GLU A 1 154 ? 11.943 -1.721 -15.736 1.00 94.50 154 GLU A C 1
ATOM 1280 O O . GLU A 1 154 ? 13.090 -1.474 -16.114 1.00 94.50 154 GLU A O 1
ATOM 1285 N N . ILE A 1 155 ? 11.057 -2.331 -16.533 1.00 95.25 155 ILE A N 1
ATOM 1286 C CA . ILE A 1 155 ? 11.355 -2.728 -17.918 1.00 95.25 155 ILE A CA 1
ATOM 1287 C C . ILE A 1 155 ? 11.734 -1.506 -18.759 1.00 95.25 155 ILE A C 1
ATOM 1289 O O . ILE A 1 155 ? 12.727 -1.547 -19.489 1.00 95.25 155 ILE A O 1
ATOM 1293 N N . HIS A 1 156 ? 10.978 -0.412 -18.650 1.00 95.31 156 HIS A N 1
ATOM 1294 C CA . HIS A 1 156 ? 11.284 0.832 -19.348 1.00 95.31 156 HIS A CA 1
ATOM 1295 C C . HIS A 1 156 ? 12.685 1.357 -18.982 1.00 95.31 156 HIS A C 1
ATOM 1297 O O . HIS A 1 156 ? 13.485 1.625 -19.880 1.00 95.31 156 HIS A O 1
ATOM 1303 N N . LEU A 1 157 ? 13.036 1.406 -17.692 1.00 93.81 157 LEU A N 1
ATOM 1304 C CA . LEU A 1 157 ? 14.370 1.806 -17.229 1.00 93.81 157 LEU A CA 1
ATOM 1305 C C . LEU A 1 157 ? 15.477 0.929 -17.833 1.00 93.81 157 LEU A C 1
ATOM 1307 O O . LEU A 1 157 ? 16.470 1.448 -18.347 1.00 93.81 157 LEU A O 1
ATOM 1311 N N . MET A 1 158 ? 15.290 -0.393 -17.826 1.00 92.06 158 MET A N 1
ATOM 1312 C CA . MET A 1 158 ? 16.248 -1.341 -18.404 1.00 92.06 158 MET A CA 1
ATOM 1313 C C . MET A 1 158 ? 16.440 -1.128 -19.910 1.00 92.06 158 MET A C 1
ATOM 1315 O O . MET A 1 158 ? 17.571 -1.160 -20.405 1.00 92.06 158 MET A O 1
ATOM 1319 N N . LEU A 1 159 ? 15.350 -0.903 -20.649 1.00 94.88 159 LEU A N 1
ATOM 1320 C CA . LEU A 1 159 ? 15.397 -0.645 -22.088 1.00 94.88 159 LEU A CA 1
ATOM 1321 C C . LEU A 1 159 ? 16.114 0.669 -22.396 1.00 94.88 159 LEU A C 1
ATOM 1323 O O . LEU A 1 159 ? 16.972 0.688 -23.279 1.00 94.88 159 LEU A O 1
ATOM 1327 N N . ILE A 1 160 ? 15.837 1.735 -21.640 1.00 94.19 160 ILE A N 1
ATOM 1328 C CA . ILE A 1 160 ? 16.544 3.013 -21.775 1.00 94.19 160 ILE A CA 1
ATOM 1329 C C . ILE A 1 160 ? 18.042 2.834 -21.524 1.00 94.19 160 ILE A C 1
ATOM 1331 O O . ILE A 1 160 ? 18.845 3.210 -22.379 1.00 94.19 160 ILE A O 1
ATOM 1335 N N . THR A 1 161 ? 18.439 2.195 -20.420 1.00 93.56 161 THR A N 1
ATOM 1336 C CA . THR A 1 161 ? 19.857 1.935 -20.126 1.00 93.56 161 THR A CA 1
ATOM 1337 C C . THR A 1 161 ? 20.524 1.132 -21.247 1.00 93.56 161 THR A C 1
ATOM 1339 O O . THR A 1 161 ? 21.642 1.446 -21.661 1.00 93.56 161 THR A O 1
ATOM 1342 N N . LYS A 1 162 ? 19.832 0.128 -21.803 1.00 93.88 162 LYS A N 1
ATOM 1343 C CA . LYS A 1 162 ? 20.332 -0.646 -22.946 1.00 93.88 162 LYS A CA 1
ATOM 1344 C C . LYS A 1 162 ? 20.513 0.224 -24.191 1.00 93.88 162 LYS A C 1
ATOM 1346 O O . LYS A 1 162 ? 21.568 0.143 -24.819 1.00 93.88 162 LYS A O 1
ATOM 1351 N N . ILE A 1 163 ? 19.532 1.055 -24.544 1.00 93.94 163 ILE A N 1
ATOM 1352 C CA . ILE A 1 163 ? 19.600 1.962 -25.702 1.00 93.94 163 ILE A CA 1
ATOM 1353 C C . ILE A 1 163 ? 20.793 2.914 -25.558 1.00 93.94 163 ILE A C 1
ATOM 1355 O O . ILE A 1 163 ? 21.594 3.035 -26.484 1.00 93.94 163 ILE A O 1
ATOM 1359 N N . ILE A 1 164 ? 20.957 3.537 -24.387 1.00 91.88 164 ILE A N 1
ATOM 1360 C CA . ILE A 1 164 ? 22.045 4.489 -24.135 1.00 91.88 164 ILE A CA 1
ATOM 1361 C C . ILE A 1 164 ? 23.424 3.830 -24.255 1.00 91.88 164 ILE A C 1
ATOM 1363 O O . ILE A 1 164 ? 24.326 4.434 -24.834 1.00 91.88 164 ILE A O 1
ATOM 1367 N N . LYS A 1 165 ? 23.583 2.596 -23.756 1.00 90.12 165 LYS A N 1
ATOM 1368 C CA . LYS A 1 165 ? 24.874 1.887 -23.756 1.00 90.12 165 LYS A CA 1
ATOM 1369 C C . LYS A 1 165 ? 25.235 1.211 -25.076 1.00 90.12 165 LYS A C 1
ATOM 1371 O O . LYS A 1 165 ? 26.416 1.074 -25.375 1.00 90.12 165 LYS A O 1
ATOM 1376 N N . THR A 1 166 ? 24.249 0.733 -25.834 1.00 92.19 166 THR A N 1
ATOM 1377 C CA . THR A 1 166 ? 24.505 -0.128 -27.006 1.00 92.19 166 THR A CA 1
ATOM 1378 C C . THR A 1 166 ? 24.407 0.600 -28.340 1.00 92.19 166 THR A C 1
ATOM 1380 O O . THR A 1 166 ? 25.020 0.162 -29.311 1.00 92.19 166 THR A O 1
ATOM 1383 N N . VAL A 1 167 ? 23.673 1.714 -28.413 1.00 92.44 167 VAL A N 1
ATOM 1384 C CA . VAL A 1 167 ? 23.463 2.444 -29.667 1.00 92.44 167 VAL A CA 1
ATOM 1385 C C . VAL A 1 167 ? 24.456 3.595 -29.767 1.00 92.44 167 VAL A C 1
ATOM 1387 O O . VAL A 1 167 ? 24.289 4.635 -29.133 1.00 92.44 167 VAL A O 1
ATOM 1390 N N . SER A 1 168 ? 25.497 3.413 -30.581 1.00 90.25 168 SER A N 1
ATOM 1391 C CA . SER A 1 168 ? 26.538 4.430 -30.776 1.00 90.25 168 SER A CA 1
ATOM 1392 C C . SER A 1 168 ? 26.071 5.617 -31.622 1.00 90.25 168 SER A C 1
ATOM 1394 O O . SER A 1 168 ? 26.497 6.741 -31.365 1.00 90.25 168 SER A O 1
ATOM 1396 N N . ASP A 1 169 ? 25.201 5.387 -32.615 1.00 94.25 169 ASP A N 1
ATOM 1397 C CA . ASP A 1 169 ? 24.666 6.445 -33.481 1.00 94.25 169 ASP A CA 1
ATOM 1398 C C . ASP A 1 169 ? 23.736 7.380 -32.677 1.00 94.25 169 ASP A C 1
ATOM 1400 O O . ASP A 1 169 ? 22.679 6.941 -32.207 1.00 94.25 169 ASP A O 1
ATOM 1404 N N . PRO A 1 170 ? 24.078 8.677 -32.530 1.00 91.06 170 PRO A N 1
ATOM 1405 C CA . PRO A 1 170 ? 23.285 9.625 -31.755 1.00 91.06 170 PRO A CA 1
ATOM 1406 C C . PRO A 1 170 ? 21.852 9.823 -32.266 1.00 91.06 170 PRO A C 1
ATOM 1408 O O . PRO A 1 170 ? 20.951 10.036 -31.451 1.00 91.06 170 PRO A O 1
ATOM 1411 N N . ILE A 1 171 ? 21.633 9.767 -33.584 1.00 94.81 171 ILE A N 1
ATOM 1412 C CA . ILE A 1 171 ? 20.321 9.989 -34.207 1.00 94.81 171 ILE A CA 1
ATOM 1413 C C . ILE A 1 171 ? 19.435 8.775 -33.944 1.00 94.81 171 ILE A C 1
ATOM 1415 O O . ILE A 1 171 ? 18.330 8.916 -33.412 1.00 94.81 171 ILE A O 1
ATOM 1419 N N . LEU A 1 172 ? 19.952 7.578 -34.236 1.00 94.44 172 LEU A N 1
ATOM 1420 C CA . LEU A 1 172 ? 19.241 6.325 -33.994 1.00 94.44 172 LEU A CA 1
ATOM 1421 C C . LEU A 1 172 ? 18.934 6.133 -32.503 1.00 94.44 172 LEU A C 1
ATOM 1423 O O . LEU A 1 172 ? 17.821 5.750 -32.141 1.00 94.44 172 LEU A O 1
ATOM 1427 N N . ARG A 1 173 ? 19.891 6.456 -31.624 1.00 93.31 173 ARG A N 1
ATOM 1428 C CA . ARG A 1 173 ? 19.719 6.388 -30.167 1.00 93.31 173 ARG A CA 1
ATOM 1429 C C . ARG A 1 173 ? 18.583 7.288 -29.694 1.00 93.31 173 ARG A C 1
ATOM 1431 O O . ARG A 1 173 ? 17.743 6.853 -28.909 1.00 93.31 173 ARG A O 1
ATOM 1438 N N . LYS A 1 174 ? 18.537 8.533 -30.184 1.00 93.44 174 LYS A N 1
ATOM 1439 C CA . LYS A 1 174 ? 17.463 9.480 -29.862 1.00 93.44 174 LYS A CA 1
ATOM 1440 C C . LYS A 1 174 ? 16.103 8.948 -30.317 1.00 93.44 174 LYS A C 1
ATOM 1442 O O . LYS A 1 174 ? 15.171 8.932 -29.523 1.00 93.44 174 LYS A O 1
ATOM 1447 N N . GLN A 1 175 ? 16.011 8.460 -31.553 1.00 95.44 175 GLN A N 1
ATOM 1448 C CA . GLN A 1 175 ? 14.772 7.906 -32.100 1.00 95.44 175 GLN A CA 1
ATOM 1449 C C . GLN A 1 175 ? 14.258 6.715 -31.277 1.00 95.44 175 GLN A C 1
ATOM 1451 O O . GLN A 1 175 ? 13.082 6.670 -30.926 1.00 95.44 175 GLN A O 1
ATOM 1456 N N . GLN A 1 176 ? 15.128 5.758 -30.940 1.00 95.12 176 GLN A N 1
ATOM 1457 C CA . GLN A 1 176 ? 14.736 4.588 -30.147 1.00 95.12 176 GLN A CA 1
ATOM 1458 C C . GLN A 1 176 ? 14.284 4.970 -28.735 1.00 95.12 176 GLN A C 1
ATOM 1460 O O . GLN A 1 176 ? 13.279 4.448 -28.256 1.00 95.12 176 GLN A O 1
ATOM 1465 N N . ARG A 1 177 ? 14.985 5.911 -28.093 1.00 93.19 177 ARG A N 1
ATOM 1466 C CA . ARG A 1 177 ? 14.600 6.454 -26.786 1.00 93.19 177 ARG A CA 1
ATOM 1467 C C . ARG A 1 177 ? 13.218 7.107 -26.834 1.00 93.19 177 ARG A C 1
ATOM 1469 O O . ARG A 1 177 ? 12.382 6.809 -25.988 1.00 93.19 177 ARG A O 1
ATOM 1476 N N . ASP A 1 178 ? 12.979 7.979 -27.812 1.00 93.81 178 ASP A N 1
ATOM 1477 C CA . ASP A 1 178 ? 11.719 8.724 -27.929 1.00 93.81 178 ASP A CA 1
ATOM 1478 C C . ASP A 1 178 ? 10.536 7.778 -28.225 1.00 93.81 178 ASP A C 1
ATOM 1480 O O . ASP A 1 178 ? 9.440 7.954 -27.684 1.00 93.81 178 ASP A O 1
ATOM 1484 N N . ASN A 1 179 ? 10.772 6.719 -29.008 1.00 95.31 179 ASN A N 1
ATOM 1485 C CA . ASN A 1 179 ? 9.793 5.654 -29.240 1.00 95.31 179 ASN A CA 1
ATOM 1486 C C . ASN A 1 179 ? 9.445 4.896 -27.950 1.00 95.31 179 ASN A C 1
ATOM 1488 O O . ASN A 1 179 ? 8.264 4.686 -27.668 1.00 95.31 179 ASN A O 1
ATOM 1492 N N . GLU A 1 180 ? 10.449 4.503 -27.157 1.00 94.88 180 GLU A N 1
ATOM 1493 C CA . GLU A 1 180 ? 10.217 3.822 -25.876 1.00 94.88 180 GLU A CA 1
ATOM 1494 C C . GLU A 1 180 ? 9.448 4.718 -24.901 1.00 94.88 180 GLU A C 1
ATOM 1496 O O . GLU A 1 180 ? 8.438 4.308 -24.336 1.00 94.88 180 GLU A O 1
ATOM 1501 N N . LEU A 1 181 ? 9.868 5.978 -24.765 1.00 91.25 181 LEU A N 1
ATOM 1502 C CA . LEU A 1 181 ? 9.198 6.949 -23.905 1.00 91.25 181 LEU A CA 1
ATOM 1503 C C . LEU A 1 181 ? 7.724 7.124 -24.294 1.00 91.25 181 LEU A C 1
ATOM 1505 O O . LEU A 1 181 ? 6.845 7.137 -23.434 1.00 91.25 181 LEU A O 1
ATOM 1509 N N . THR A 1 182 ? 7.432 7.199 -25.594 1.00 94.50 182 THR A N 1
ATOM 1510 C CA . THR A 1 182 ? 6.055 7.298 -26.098 1.00 94.50 182 THR A CA 1
ATOM 1511 C C . THR A 1 182 ? 5.235 6.047 -25.764 1.00 94.50 182 THR A C 1
ATOM 1513 O O . THR A 1 182 ? 4.085 6.163 -25.322 1.00 94.50 182 THR A O 1
ATOM 1516 N N . ARG A 1 183 ? 5.820 4.850 -25.924 1.00 96.19 183 ARG A N 1
ATOM 1517 C CA . ARG A 1 183 ? 5.179 3.579 -25.547 1.00 96.19 183 ARG A CA 1
ATOM 1518 C C . ARG A 1 183 ? 4.856 3.559 -24.053 1.00 96.19 183 ARG A C 1
ATOM 1520 O O . ARG A 1 183 ? 3.703 3.319 -23.688 1.00 96.19 183 ARG A O 1
ATOM 1527 N N . TYR A 1 184 ? 5.849 3.829 -23.206 1.00 93.50 184 TYR A N 1
ATOM 1528 C CA . TYR A 1 184 ? 5.689 3.797 -21.754 1.00 93.50 184 TYR A CA 1
ATOM 1529 C C . TYR A 1 184 ? 4.674 4.837 -21.268 1.00 93.50 184 TYR A C 1
ATOM 1531 O O . TYR A 1 184 ? 3.771 4.490 -20.514 1.00 93.50 184 TYR A O 1
ATOM 1539 N N . ASN A 1 185 ? 4.723 6.076 -21.764 1.00 89.00 185 ASN A N 1
ATOM 1540 C CA . ASN A 1 185 ? 3.766 7.116 -21.375 1.00 89.00 185 ASN A CA 1
ATOM 1541 C C . ASN A 1 185 ? 2.319 6.750 -21.734 1.00 89.00 185 ASN A C 1
ATOM 1543 O O . ASN A 1 185 ? 1.397 6.996 -20.954 1.00 89.00 185 ASN A O 1
ATOM 1547 N N . THR A 1 186 ? 2.107 6.120 -22.892 1.00 94.06 186 THR A N 1
ATOM 1548 C CA . THR A 1 186 ? 0.777 5.644 -23.303 1.00 94.06 186 THR A CA 1
ATOM 1549 C C . THR A 1 186 ? 0.251 4.577 -22.338 1.00 94.06 186 THR A C 1
ATOM 1551 O O . THR A 1 186 ? -0.899 4.646 -21.891 1.00 94.06 186 THR A O 1
ATOM 1554 N N . LEU A 1 187 ? 1.105 3.618 -21.969 1.00 94.19 187 LEU A N 1
ATOM 1555 C CA . LEU A 1 187 ? 0.793 2.581 -20.988 1.00 94.19 187 LEU A CA 1
ATOM 1556 C C . LEU A 1 187 ? 0.518 3.174 -19.596 1.00 94.19 187 LEU A C 1
ATOM 1558 O O . LEU A 1 187 ? -0.478 2.815 -18.966 1.00 94.19 187 LEU A O 1
ATOM 1562 N N . LEU A 1 188 ? 1.368 4.095 -19.137 1.00 86.25 188 LEU A N 1
ATOM 1563 C CA . LEU A 1 188 ? 1.267 4.769 -17.844 1.00 86.25 188 LEU A CA 1
ATOM 1564 C C . LEU A 1 188 ? -0.089 5.462 -17.698 1.00 86.25 188 LEU A C 1
ATOM 1566 O O . LEU A 1 188 ? -0.802 5.220 -16.728 1.00 86.25 188 LEU A O 1
ATOM 1570 N N . ILE A 1 189 ? -0.501 6.253 -18.694 1.00 85.56 189 ILE A N 1
ATOM 1571 C CA . ILE A 1 189 ? -1.801 6.942 -18.687 1.00 85.56 189 ILE A CA 1
ATOM 1572 C C . ILE A 1 189 ? -2.956 5.944 -18.560 1.00 85.56 189 ILE A C 1
ATOM 1574 O O . ILE A 1 189 ? -3.906 6.185 -17.812 1.00 85.56 189 ILE A O 1
ATOM 1578 N N . HIS A 1 190 ? -2.896 4.827 -19.287 1.00 92.12 190 HIS A N 1
ATOM 1579 C CA . HIS A 1 190 ? -3.916 3.787 -19.200 1.00 92.12 190 HIS A CA 1
ATOM 1580 C C . HIS A 1 190 ? -3.954 3.156 -17.799 1.00 92.12 190 HIS A C 1
ATOM 1582 O O . HIS A 1 190 ? -5.020 3.058 -17.190 1.00 92.12 190 HIS A O 1
ATOM 1588 N N . LYS A 1 191 ? -2.797 2.766 -17.256 1.00 89.75 191 LYS A N 1
ATOM 1589 C CA . LYS A 1 191 ? -2.695 2.120 -15.942 1.00 89.75 191 LYS A CA 1
ATOM 1590 C C . LYS A 1 191 ? -3.063 3.038 -14.783 1.00 89.75 191 LYS A C 1
ATOM 1592 O O . LYS A 1 191 ? -3.747 2.591 -13.870 1.00 89.75 191 LYS A O 1
ATOM 1597 N N . LEU A 1 192 ? -2.719 4.321 -14.837 1.00 83.56 192 LEU A N 1
ATOM 1598 C CA . LEU A 1 192 ? -3.124 5.282 -13.807 1.00 83.56 192 LEU A CA 1
ATOM 1599 C C . LEU A 1 192 ? -4.649 5.463 -13.740 1.00 83.56 192 LEU A C 1
ATOM 1601 O O . LEU A 1 192 ? -5.196 5.654 -12.655 1.00 83.56 192 LEU A O 1
ATOM 1605 N N . LYS A 1 193 ? -5.367 5.355 -14.868 1.00 88.19 193 LYS A N 1
ATOM 1606 C CA . LYS A 1 193 ? -6.845 5.363 -14.868 1.00 88.19 193 LYS A CA 1
ATOM 1607 C C . LYS A 1 193 ? -7.423 4.137 -14.155 1.00 88.19 193 LYS A C 1
ATOM 1609 O O . LYS A 1 193 ? -8.373 4.267 -13.381 1.00 88.19 193 LYS A O 1
ATOM 1614 N N . GLU A 1 194 ? -6.838 2.967 -14.399 1.00 91.06 194 GLU A N 1
ATOM 1615 C CA . GLU A 1 194 ? -7.200 1.709 -13.735 1.00 91.06 194 GLU A CA 1
ATOM 1616 C C . GLU A 1 194 ? -6.943 1.800 -12.218 1.00 91.06 194 GLU A C 1
ATOM 1618 O O . GLU A 1 194 ? -7.863 1.603 -11.423 1.00 91.06 194 GLU A O 1
ATOM 1623 N N . ILE A 1 195 ? -5.742 2.240 -11.819 1.00 88.50 195 ILE A N 1
ATOM 1624 C CA . ILE A 1 195 ? -5.353 2.468 -10.415 1.00 88.50 195 ILE A CA 1
ATOM 1625 C C . ILE A 1 195 ? -6.322 3.426 -9.726 1.00 88.50 195 ILE A C 1
ATOM 1627 O O . ILE A 1 195 ? -6.812 3.125 -8.641 1.00 88.50 195 ILE A O 1
ATOM 1631 N N . ARG A 1 196 ? -6.668 4.552 -10.363 1.00 83.50 196 ARG A N 1
ATOM 1632 C CA . ARG A 1 196 ? -7.615 5.523 -9.796 1.00 83.50 196 ARG A CA 1
ATOM 1633 C C . ARG A 1 196 ? -8.970 4.892 -9.478 1.00 83.50 196 ARG A C 1
ATOM 1635 O O . ARG A 1 196 ? -9.573 5.235 -8.463 1.00 83.50 196 ARG A O 1
ATOM 1642 N N . THR A 1 197 ? -9.445 3.985 -10.328 1.00 88.31 197 THR A N 1
ATOM 1643 C CA . THR A 1 197 ? -10.735 3.311 -10.136 1.00 88.31 197 THR A CA 1
ATOM 1644 C C . THR A 1 197 ? -10.706 2.442 -8.881 1.00 88.31 197 THR A C 1
ATOM 1646 O O . THR A 1 197 ? -11.543 2.622 -7.998 1.00 88.31 197 THR A O 1
ATOM 1649 N N . PHE A 1 198 ? -9.698 1.578 -8.744 1.00 90.31 198 PHE A N 1
ATOM 1650 C CA . PHE A 1 198 ? -9.539 0.731 -7.557 1.00 90.31 198 PHE A CA 1
ATOM 1651 C C . PHE A 1 198 ? -9.238 1.541 -6.289 1.00 90.31 198 PHE A C 1
ATOM 1653 O O . PHE A 1 198 ? -9.786 1.265 -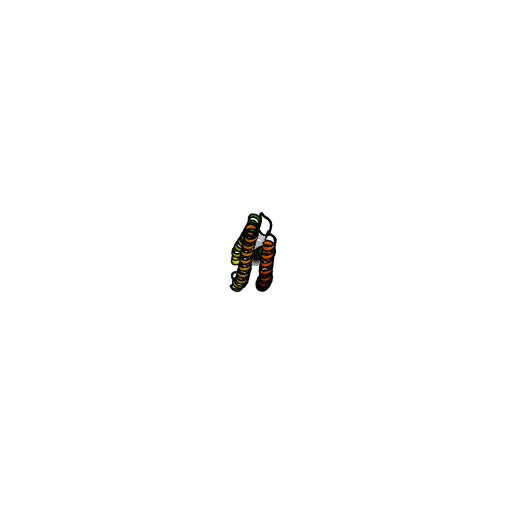5.222 1.00 90.31 198 PHE A O 1
ATOM 1660 N N . ARG A 1 199 ? -8.438 2.606 -6.408 1.00 87.75 199 ARG A N 1
ATOM 1661 C CA . ARG A 1 199 ? -8.104 3.512 -5.305 1.00 87.75 199 ARG A CA 1
ATOM 1662 C C . ARG A 1 199 ? -9.352 4.166 -4.726 1.00 87.75 199 ARG A C 1
ATOM 1664 O O . ARG A 1 199 ? -9.480 4.241 -3.510 1.00 87.75 199 ARG A O 1
ATOM 1671 N N . ASN A 1 200 ? -10.286 4.603 -5.570 1.00 87.81 200 ASN A N 1
ATOM 1672 C CA . ASN A 1 200 ? -11.540 5.195 -5.105 1.00 87.81 200 ASN A CA 1
ATOM 1673 C C . ASN A 1 200 ? -12.384 4.195 -4.303 1.00 87.81 200 ASN A C 1
ATOM 1675 O O . ASN A 1 200 ? -12.944 4.570 -3.277 1.00 87.81 200 ASN A O 1
ATOM 1679 N N . VAL A 1 201 ? -12.442 2.930 -4.732 1.00 92.44 201 VAL A N 1
ATOM 1680 C CA . VAL A 1 201 ? -13.151 1.870 -3.993 1.00 92.44 201 VAL A CA 1
ATOM 1681 C C . VAL A 1 201 ? -12.537 1.680 -2.605 1.00 92.44 201 VAL A C 1
ATOM 1683 O O . VAL A 1 201 ? -13.259 1.669 -1.609 1.00 92.44 201 VAL A O 1
ATOM 1686 N N . LEU A 1 202 ? -11.205 1.596 -2.525 1.00 91.88 202 LEU A N 1
ATOM 1687 C CA . LEU A 1 202 ? -10.502 1.451 -1.251 1.00 91.88 202 LEU A CA 1
ATOM 1688 C C . LEU A 1 202 ? -10.682 2.676 -0.340 1.00 91.88 202 LEU A C 1
ATOM 1690 O O . LEU A 1 202 ? -10.904 2.513 0.855 1.00 91.88 202 LEU A O 1
ATOM 1694 N N . ILE A 1 203 ? -10.626 3.896 -0.887 1.00 89.00 203 ILE A N 1
ATOM 1695 C CA . ILE A 1 203 ? -10.855 5.129 -0.117 1.00 89.00 203 ILE A CA 1
ATOM 1696 C C . ILE A 1 203 ? -12.253 5.128 0.496 1.00 89.00 203 ILE A C 1
ATOM 1698 O O . ILE A 1 203 ? -12.371 5.373 1.690 1.00 89.00 203 ILE A O 1
ATOM 1702 N N . LEU A 1 204 ? -13.291 4.819 -0.286 1.00 91.56 204 LEU A N 1
ATOM 1703 C CA . LEU A 1 204 ? -14.669 4.783 0.214 1.00 91.56 204 LEU A CA 1
ATOM 1704 C C . LEU A 1 204 ? -14.835 3.753 1.338 1.00 91.56 204 LEU A C 1
ATOM 1706 O O . LEU A 1 204 ? -15.511 4.016 2.333 1.00 91.56 204 LEU A O 1
ATOM 1710 N N . TYR A 1 205 ? -14.184 2.595 1.204 1.00 93.31 205 TYR A N 1
ATOM 1711 C CA . TYR A 1 205 ? -14.161 1.582 2.255 1.00 93.31 205 TYR A CA 1
ATOM 1712 C C . TYR A 1 205 ? -13.510 2.107 3.544 1.00 93.31 205 TYR A C 1
ATOM 1714 O O . TYR A 1 205 ? -14.079 1.996 4.634 1.00 93.31 205 TYR A O 1
ATOM 1722 N N . LEU A 1 206 ? -12.315 2.691 3.425 1.00 90.44 206 LEU A N 1
ATOM 1723 C CA . LEU A 1 206 ? -11.568 3.214 4.566 1.00 90.44 206 LEU A CA 1
ATOM 1724 C C . LEU A 1 206 ? -12.287 4.402 5.213 1.00 90.44 206 LEU A C 1
ATOM 1726 O O . LEU A 1 206 ? -12.331 4.481 6.434 1.00 90.44 206 LEU A O 1
ATOM 1730 N N . GLU A 1 207 ? -12.904 5.284 4.428 1.00 89.69 207 GLU A N 1
ATOM 1731 C CA . GLU A 1 207 ? -13.706 6.404 4.923 1.00 89.69 207 GLU A CA 1
ATOM 1732 C C . GLU A 1 207 ? -14.881 5.914 5.773 1.00 89.69 207 GLU A C 1
ATOM 1734 O O . GLU A 1 207 ? -15.046 6.368 6.905 1.00 89.69 207 GLU A O 1
ATOM 1739 N N . LYS A 1 208 ? -15.645 4.936 5.275 1.00 91.31 208 LYS A N 1
ATOM 1740 C CA . LYS A 1 208 ? -16.733 4.318 6.039 1.00 91.31 208 LYS A CA 1
ATOM 1741 C C . LYS A 1 208 ? -16.218 3.700 7.343 1.00 91.31 208 LYS A C 1
ATOM 1743 O O . LYS A 1 208 ? -16.782 3.940 8.406 1.00 91.31 208 LYS A O 1
ATOM 1748 N N . THR A 1 209 ? -15.101 2.977 7.272 1.00 88.12 209 THR A N 1
ATOM 1749 C CA . THR A 1 209 ? -14.463 2.359 8.447 1.00 88.12 209 THR A CA 1
ATOM 1750 C C . THR A 1 209 ? -14.020 3.408 9.475 1.00 88.12 209 THR A C 1
ATOM 1752 O O . THR A 1 209 ? -14.139 3.201 10.684 1.00 88.12 209 THR A O 1
ATOM 1755 N N . LEU A 1 210 ? -13.507 4.552 9.013 1.00 86.31 210 LEU A N 1
ATOM 1756 C CA . LEU A 1 210 ? -13.137 5.673 9.873 1.00 86.31 210 LEU A CA 1
ATOM 1757 C C . LEU A 1 210 ? -14.379 6.289 10.525 1.00 86.31 210 LEU A C 1
ATOM 1759 O O . LEU A 1 210 ? -14.350 6.508 11.733 1.00 86.31 210 LEU A O 1
ATOM 1763 N N . GLN A 1 211 ? -15.460 6.518 9.773 1.00 85.94 211 GLN A N 1
ATOM 1764 C CA . GLN A 1 211 ? -16.724 7.067 10.286 1.00 85.94 211 GLN A CA 1
ATOM 1765 C C . GLN A 1 211 ? -17.344 6.178 11.371 1.00 85.94 211 GLN A C 1
ATOM 1767 O O . GLN A 1 211 ? -17.720 6.672 12.430 1.00 85.94 211 GLN A O 1
ATOM 1772 N N . GLU A 1 212 ? -17.367 4.862 11.160 1.00 82.75 212 GLU A N 1
ATOM 1773 C CA . GLU A 1 212 ? -17.842 3.890 12.153 1.00 82.75 212 GLU A CA 1
ATOM 1774 C C . GLU A 1 212 ? -16.997 3.883 13.436 1.00 82.75 212 GLU A C 1
ATOM 1776 O O . GLU A 1 212 ? -17.501 3.526 14.492 1.00 82.75 212 GLU A O 1
ATOM 1781 N N . SER A 1 213 ? -15.732 4.319 13.385 1.00 74.69 213 SER A N 1
ATOM 1782 C CA . SER A 1 213 ? -14.876 4.435 14.577 1.00 74.69 213 SER A CA 1
ATOM 1783 C C . SER A 1 213 ? -15.184 5.653 15.464 1.00 74.69 213 SER A C 1
ATOM 1785 O O . SER A 1 213 ? -14.598 5.779 16.546 1.00 74.69 213 SER A O 1
ATOM 1787 N N . PHE A 1 214 ? -16.037 6.572 14.997 1.00 67.38 214 PHE A N 1
ATOM 1788 C CA . PHE A 1 214 ? -16.496 7.739 15.760 1.00 67.38 214 PHE A CA 1
ATOM 1789 C C . PHE A 1 214 ? -17.841 7.512 16.462 1.00 67.38 214 PHE A C 1
ATOM 1791 O O . PHE A 1 214 ? -18.169 8.287 17.359 1.00 67.38 214 PHE A O 1
ATOM 1798 N N . ASN A 1 215 ? -18.579 6.470 16.068 1.00 58.00 215 ASN A N 1
ATOM 1799 C CA . ASN A 1 215 ? -19.829 6.038 16.695 1.00 58.00 215 ASN A CA 1
ATOM 1800 C C . ASN A 1 215 ? -19.570 4.933 17.730 1.00 58.00 215 ASN A C 1
ATOM 1802 O O . ASN A 1 215 ? -20.393 4.823 18.663 1.00 58.00 215 ASN A O 1
#

pLDDT: mean 84.37, std 10.33, range [49.91, 96.94]

Radius of gyration: 43.47 Å; chains: 1; bounding box: 73×20×148 Å